Protein AF-A0A2L2WP80-F1 (afdb_monomer_lite)

Radius of gyration: 24.64 Å; chains: 1; bounding box: 69×55×74 Å

Sequence (364 aa):
MKETSRIKGKAIYQPAGAAEEYSLWACNLYKGCDHNCSYCYCKRGPMAHTLGGPHAVLKSTLGDEWSAVRIFRKELDKYRTRIIEDGGLFFSFSSDPFLPQTTDLSMTCIDYALSQGVPVYILTKAVNWLYKDVYIGSLYAYRHLLHIGFTLTGHDEMEPGAPSTQERIKAISRLHEMQFSVFASIEPVIDFNDSLSCIIDIMLFVRELRIGLLSPYSPRRYDWTQCDRFIDKVTELSLKHGVIVRWKKSINRFYKENRPDDMHSTIPDDRTTTQTAKPICQSVLSVSDKNPSVPLQSALMRPPPLLGGGLSPAGTAKRGTTLEGFYQTGELLYGIGTIGNSGHSMAVCGSYHGTGSKIPYRGA

Foldseek 3Di:
DPPDPWADAPFKTQDDDQVVLVFRMEGDQWAAECLQFLLQCCCDDPNVVPQYDNHIDGRVSQPDLVSVLVSLLVVCVVCVVVQVVRPFYEPHNRYACDDPVNPPSSLSSVLSSLVSVGQYEHEHQAQPLVPDCVSVVSCLVSLVSYEYEYEAALCVVSRVRGPHLVSRLVSLQVVQLSVHAYEYENPAHQDLPSSLVSCVSCLQRHQEYEYAHRPPADLVSYDQVSLVVSLVVSVVSCLVSLHQYHYGPRSQVSNVVPPDPPDDDHRDDSCVSVPRCDDPDPPDDDDDDDDDDDDDDDDDPDDDDDDDDDDDDDDDDDAQDWDDDDDDPDFGWGWTWHQDPVRDIDTDTDGDDDDDDDDDDDDD

Structure (mmCIF, N/CA/C/O backbone):
data_AF-A0A2L2WP80-F1
#
_entry.id   AF-A0A2L2WP80-F1
#
loop_
_atom_site.group_PDB
_atom_site.id
_atom_site.type_symbol
_atom_site.label_atom_id
_atom_site.label_alt_id
_atom_site.label_comp_id
_atom_site.label_asym_id
_atom_site.label_entity_id
_atom_site.label_seq_id
_atom_site.pdbx_PDB_ins_code
_atom_site.Cartn_x
_atom_site.Cartn_y
_atom_site.Cartn_z
_atom_site.occupancy
_atom_site.B_iso_or_equiv
_atom_site.auth_seq_id
_atom_site.auth_comp_id
_atom_site.auth_asym_id
_atom_site.auth_atom_id
_atom_site.pdbx_PDB_model_num
ATOM 1 N N . MET A 1 1 ? 17.596 -21.187 19.417 1.00 39.75 1 MET A N 1
ATOM 2 C CA . MET A 1 1 ? 17.669 -21.087 17.941 1.00 39.75 1 MET A CA 1
ATOM 3 C C . MET A 1 1 ? 18.359 -19.780 17.595 1.00 39.75 1 MET A C 1
ATOM 5 O O . MET A 1 1 ? 17.929 -18.759 18.110 1.00 39.75 1 MET A O 1
ATOM 9 N N . LYS A 1 2 ? 19.445 -19.791 16.807 1.00 38.66 2 LYS A N 1
ATOM 10 C CA . LYS A 1 2 ? 20.002 -18.541 16.262 1.00 38.66 2 LYS A CA 1
ATOM 11 C C . LYS A 1 2 ? 18.934 -17.938 15.356 1.00 38.66 2 LYS A C 1
ATOM 13 O O . LYS A 1 2 ? 18.526 -18.593 14.403 1.00 38.66 2 LYS A O 1
ATOM 18 N N . GLU A 1 3 ? 18.465 -16.745 15.692 1.00 44.75 3 GLU A N 1
ATOM 19 C CA . GLU A 1 3 ? 17.582 -15.958 14.839 1.00 44.75 3 GLU A CA 1
ATOM 20 C C . GLU A 1 3 ? 18.279 -15.815 13.481 1.00 44.75 3 GLU A C 1
ATOM 22 O O . GLU A 1 3 ? 19.365 -15.238 13.382 1.00 44.75 3 GLU A O 1
ATOM 27 N N . THR A 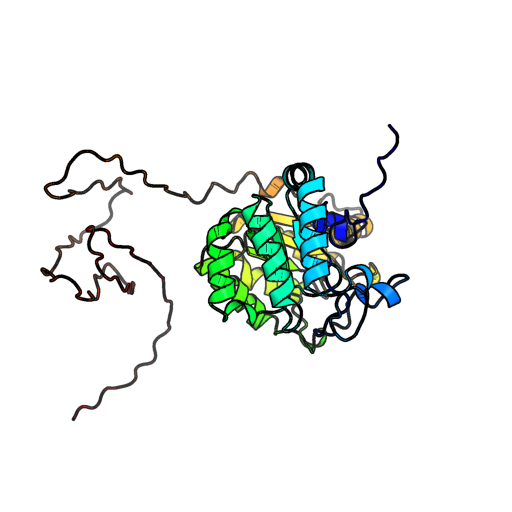1 4 ? 17.748 -16.469 12.446 1.00 61.16 4 THR A N 1
ATOM 28 C CA . THR A 1 4 ? 18.316 -16.361 11.101 1.00 61.16 4 THR A CA 1
ATOM 29 C C . THR A 1 4 ? 18.245 -14.897 10.703 1.00 61.16 4 THR A C 1
ATOM 31 O O . THR A 1 4 ? 17.162 -14.312 10.721 1.00 61.16 4 THR A O 1
ATOM 34 N N . SER A 1 5 ? 19.391 -14.292 10.389 1.00 80.75 5 SER A N 1
ATOM 35 C CA . SER A 1 5 ? 19.455 -12.882 10.019 1.00 80.75 5 SER A CA 1
ATOM 36 C C . SER A 1 5 ? 18.475 -12.588 8.880 1.00 80.75 5 SER A C 1
ATOM 38 O O . SER A 1 5 ? 18.394 -13.336 7.902 1.00 80.75 5 SER A O 1
ATOM 40 N N . ARG A 1 6 ? 17.705 -11.500 9.023 1.00 90.31 6 ARG A N 1
ATOM 41 C CA . ARG A 1 6 ? 16.730 -11.067 8.011 1.00 90.31 6 ARG A CA 1
ATOM 42 C C . ARG A 1 6 ? 17.404 -10.933 6.649 1.00 90.31 6 ARG A C 1
ATOM 44 O O . ARG A 1 6 ? 18.508 -10.389 6.550 1.00 90.31 6 ARG A O 1
ATOM 51 N N . ILE A 1 7 ? 16.725 -11.386 5.600 1.00 94.44 7 ILE A N 1
ATOM 52 C CA . ILE A 1 7 ? 17.233 -11.277 4.232 1.00 94.44 7 ILE A CA 1
ATOM 53 C C . ILE A 1 7 ? 17.220 -9.812 3.785 1.00 94.44 7 ILE A C 1
ATOM 55 O O . ILE A 1 7 ? 16.200 -9.132 3.860 1.00 94.44 7 ILE A O 1
ATOM 59 N N . LYS A 1 8 ? 18.371 -9.335 3.298 1.00 92.62 8 LYS A N 1
ATOM 60 C CA . LYS A 1 8 ? 18.594 -7.963 2.813 1.00 92.62 8 LYS A CA 1
ATOM 61 C C . LYS A 1 8 ? 19.105 -7.986 1.370 1.00 92.62 8 LYS A C 1
ATOM 63 O O . LYS A 1 8 ? 20.260 -7.645 1.116 1.00 92.62 8 LYS A O 1
ATOM 68 N N . GLY A 1 9 ? 18.277 -8.464 0.442 1.00 94.88 9 GLY A N 1
ATOM 69 C CA . GLY A 1 9 ? 18.593 -8.406 -0.983 1.00 94.88 9 GLY A CA 1
ATOM 70 C C . GLY A 1 9 ? 18.597 -6.971 -1.507 1.00 94.88 9 GLY A C 1
ATOM 71 O O . GLY A 1 9 ? 18.192 -6.020 -0.831 1.00 94.88 9 GLY A O 1
ATOM 72 N N . LYS A 1 10 ? 19.099 -6.805 -2.727 1.00 96.50 10 LYS A N 1
ATOM 73 C CA . LYS A 1 10 ? 19.163 -5.511 -3.403 1.00 96.50 10 LYS A CA 1
ATOM 74 C C . LYS A 1 10 ? 17.779 -5.043 -3.830 1.00 96.50 10 LYS A C 1
ATOM 76 O O . LYS A 1 10 ? 17.501 -3.856 -3.668 1.00 96.50 10 LYS A O 1
ATOM 81 N N . ALA A 1 11 ? 16.938 -5.935 -4.351 1.00 97.56 11 ALA A N 1
ATOM 82 C CA . ALA A 1 11 ? 15.559 -5.648 -4.729 1.00 97.56 11 ALA A CA 1
ATOM 83 C C . ALA A 1 11 ? 14.582 -6.210 -3.687 1.00 97.56 11 ALA A C 1
ATOM 85 O O . ALA A 1 11 ? 13.755 -5.453 -3.179 1.00 97.56 11 ALA A O 1
ATOM 86 N N . ILE A 1 12 ? 14.710 -7.497 -3.346 1.00 98.44 12 ILE A N 1
ATOM 87 C CA . ILE A 1 12 ? 13.807 -8.242 -2.457 1.00 98.44 12 ILE A CA 1
ATOM 88 C C . ILE A 1 12 ? 14.424 -8.405 -1.065 1.00 98.44 12 ILE A C 1
ATOM 90 O O . ILE A 1 12 ? 15.568 -8.832 -0.911 1.00 98.44 12 ILE A O 1
ATOM 94 N N . TYR A 1 13 ? 13.659 -8.090 -0.025 1.00 97.50 13 TYR A N 1
ATOM 95 C CA . TYR A 1 13 ? 14.125 -8.135 1.359 1.00 97.50 13 TYR A CA 1
ATOM 96 C C . TYR A 1 13 ? 12.983 -8.437 2.334 1.00 97.50 13 TYR A C 1
ATOM 98 O O . TYR A 1 13 ? 11.807 -8.318 1.988 1.00 97.50 13 TYR A O 1
ATOM 106 N N . GLN A 1 14 ? 13.340 -8.800 3.566 1.00 97.56 14 GLN A N 1
ATOM 107 C CA . GLN A 1 14 ? 12.398 -8.916 4.676 1.00 97.56 14 GLN A CA 1
ATOM 108 C C . GLN A 1 14 ? 12.358 -7.578 5.439 1.00 97.56 14 GLN A C 1
ATOM 110 O O . GLN A 1 14 ? 13.376 -7.191 6.033 1.00 97.56 14 GLN A O 1
ATOM 115 N N . PRO A 1 15 ? 11.237 -6.829 5.399 1.00 94.69 15 PRO A N 1
ATOM 116 C CA . PRO A 1 15 ? 11.107 -5.546 6.081 1.00 94.69 15 PRO A CA 1
ATOM 117 C C . PRO A 1 15 ? 11.095 -5.704 7.603 1.00 94.69 15 PRO A C 1
ATOM 119 O O . PRO A 1 15 ? 11.093 -6.814 8.128 1.00 94.69 15 PRO A O 1
ATOM 122 N N . ALA A 1 16 ? 11.124 -4.575 8.316 1.00 91.00 16 ALA A N 1
ATOM 123 C CA . ALA A 1 16 ? 11.065 -4.507 9.774 1.00 91.00 16 ALA A CA 1
ATOM 124 C C . ALA A 1 16 ? 10.155 -3.380 10.260 1.00 91.00 16 ALA A C 1
ATOM 126 O O . ALA A 1 16 ? 9.893 -2.422 9.529 1.00 91.00 16 ALA A O 1
ATOM 127 N N . GLY A 1 17 ? 9.700 -3.480 11.511 1.00 88.88 17 GLY A N 1
ATOM 128 C CA . GLY A 1 17 ? 8.874 -2.449 12.142 1.00 88.88 17 GLY A CA 1
ATOM 129 C C . GLY A 1 17 ? 7.490 -2.349 11.497 1.00 88.88 17 GLY A C 1
ATOM 130 O O . GLY A 1 17 ? 6.858 -3.367 11.241 1.00 88.88 17 GLY A O 1
ATOM 131 N N . ALA A 1 18 ? 7.021 -1.130 11.218 1.00 88.06 18 ALA A N 1
ATOM 132 C CA . ALA A 1 18 ? 5.685 -0.898 10.654 1.00 88.06 18 ALA A CA 1
ATOM 133 C C . ALA A 1 18 ? 5.482 -1.540 9.264 1.00 88.06 18 ALA A C 1
ATOM 135 O O . ALA A 1 18 ? 4.391 -2.004 8.939 1.00 88.06 18 ALA A O 1
ATOM 136 N N . ALA A 1 19 ? 6.544 -1.626 8.454 1.00 90.88 19 ALA A N 1
ATOM 137 C CA . ALA A 1 19 ? 6.487 -2.259 7.135 1.00 90.88 19 ALA A CA 1
ATOM 138 C C . ALA A 1 19 ? 6.280 -3.786 7.222 1.00 90.88 19 ALA A C 1
ATOM 140 O O . ALA A 1 19 ? 5.606 -4.369 6.378 1.00 90.88 19 ALA A O 1
ATOM 141 N N . GLU A 1 20 ? 6.790 -4.432 8.275 1.00 93.38 20 GLU A N 1
ATOM 142 C CA . GLU A 1 20 ? 6.581 -5.867 8.532 1.00 93.38 20 GLU A CA 1
ATOM 143 C C . GLU A 1 20 ? 5.111 -6.191 8.842 1.00 93.38 20 GLU A C 1
ATOM 145 O O . GLU A 1 20 ? 4.650 -7.291 8.567 1.00 93.38 20 GLU A O 1
ATOM 150 N N . GLU A 1 21 ? 4.332 -5.216 9.328 1.00 92.44 21 GLU A N 1
ATOM 151 C CA . GLU A 1 21 ? 2.882 -5.370 9.516 1.00 92.44 21 GLU A CA 1
ATOM 152 C C . GLU A 1 21 ? 2.100 -5.365 8.191 1.00 92.44 21 GLU A C 1
ATOM 154 O O . GLU A 1 21 ? 0.886 -5.562 8.196 1.00 92.44 21 GLU A O 1
ATOM 159 N N . TYR A 1 22 ? 2.729 -5.017 7.064 1.00 92.19 22 TYR A N 1
ATOM 160 C CA . TYR A 1 22 ? 2.108 -5.093 5.736 1.00 92.19 22 TYR A CA 1
ATOM 161 C C . TYR A 1 22 ? 2.432 -6.409 5.033 1.00 92.19 22 TYR A C 1
ATOM 163 O O . TYR A 1 22 ? 1.560 -6.952 4.355 1.00 92.19 22 TYR A O 1
ATOM 171 N N . SER A 1 23 ? 3.676 -6.872 5.142 1.00 94.94 23 SER A N 1
ATOM 172 C CA . SER A 1 23 ? 4.149 -8.100 4.508 1.00 94.94 23 SER A CA 1
ATOM 173 C C . SER A 1 23 ? 5.485 -8.536 5.104 1.00 94.94 23 SER A C 1
ATOM 175 O O . SER A 1 23 ? 6.311 -7.695 5.466 1.00 94.94 23 SER A O 1
ATOM 177 N N . LEU A 1 24 ? 5.728 -9.847 5.135 1.00 97.19 24 LEU A N 1
ATOM 178 C CA . LEU A 1 24 ? 7.004 -10.443 5.543 1.00 97.19 24 LEU A CA 1
ATOM 179 C C . LEU A 1 24 ? 8.089 -10.331 4.461 1.00 97.19 24 LEU A C 1
ATOM 181 O O . LEU A 1 24 ? 9.277 -10.445 4.770 1.00 97.19 24 LEU A O 1
ATOM 185 N N . TRP A 1 25 ? 7.695 -10.064 3.212 1.00 98.44 25 TRP A N 1
ATOM 186 C CA . TRP A 1 25 ? 8.593 -9.843 2.080 1.00 98.44 25 TRP A CA 1
ATOM 187 C C . TRP A 1 25 ? 8.166 -8.640 1.252 1.00 98.44 25 TRP A C 1
ATOM 189 O O . TRP A 1 25 ? 6.983 -8.427 0.975 1.00 98.44 25 TRP A O 1
ATOM 199 N N . ALA A 1 26 ? 9.150 -7.867 0.805 1.00 98.31 26 ALA A N 1
ATOM 200 C CA . ALA A 1 26 ? 8.917 -6.689 -0.011 1.00 98.31 26 ALA A CA 1
ATOM 201 C C . ALA A 1 26 ? 9.972 -6.516 -1.095 1.00 98.31 26 ALA A C 1
ATOM 203 O O . ALA A 1 26 ? 11.112 -6.965 -0.958 1.00 98.31 26 ALA A O 1
ATOM 204 N N . CYS A 1 27 ? 9.585 -5.813 -2.152 1.00 98.38 27 CYS A N 1
ATOM 205 C CA . CYS A 1 27 ? 10.460 -5.381 -3.218 1.00 98.38 27 CYS A CA 1
ATOM 206 C C . CYS A 1 27 ? 10.512 -3.854 -3.274 1.00 98.38 27 CYS A C 1
ATOM 208 O O . CYS A 1 27 ? 9.484 -3.188 -3.359 1.00 98.38 27 CYS A O 1
ATOM 210 N N . ASN A 1 28 ? 11.727 -3.308 -3.267 1.00 97.50 28 ASN A N 1
ATOM 211 C CA . ASN A 1 28 ? 11.981 -1.886 -3.470 1.00 97.50 28 ASN A CA 1
ATOM 212 C C . ASN A 1 28 ? 12.932 -1.713 -4.653 1.00 97.50 28 ASN A C 1
ATOM 214 O O . ASN A 1 28 ? 14.125 -2.017 -4.533 1.00 97.50 28 ASN A O 1
ATOM 218 N N . LEU A 1 29 ? 12.411 -1.187 -5.760 1.00 98.25 29 LEU A N 1
ATOM 219 C CA . LEU A 1 29 ? 13.168 -0.889 -6.980 1.00 98.25 29 LEU A CA 1
ATOM 220 C C . LEU A 1 29 ? 13.636 0.573 -6.998 1.00 98.25 29 LEU A C 1
ATOM 222 O O . LEU A 1 29 ? 14.802 0.864 -7.263 1.00 98.25 29 LEU A O 1
ATOM 226 N N . TYR A 1 30 ? 12.747 1.481 -6.602 1.00 98.06 30 TYR A N 1
ATOM 227 C CA . TYR A 1 30 ? 12.981 2.921 -6.560 1.00 98.06 30 TYR A CA 1
ATOM 228 C C . TYR A 1 30 ? 13.018 3.438 -5.121 1.00 98.06 30 TYR A C 1
ATOM 230 O O . TYR A 1 30 ? 12.492 2.810 -4.198 1.00 98.06 30 TYR A O 1
ATOM 238 N N . LYS A 1 31 ? 13.631 4.603 -4.934 1.00 96.56 31 LYS A N 1
ATOM 239 C CA . LYS A 1 31 ? 13.530 5.433 -3.727 1.00 96.56 31 LYS A CA 1
ATOM 240 C C . LYS A 1 31 ? 12.999 6.819 -4.095 1.00 96.56 31 LYS A C 1
ATOM 242 O O . LYS A 1 31 ? 13.155 7.226 -5.243 1.00 96.56 31 LYS A O 1
ATOM 247 N N . GLY A 1 32 ? 12.441 7.551 -3.136 1.00 96.75 32 GLY A N 1
ATOM 248 C CA . GLY A 1 32 ? 11.790 8.839 -3.392 1.00 96.75 32 GLY A CA 1
ATOM 249 C C . GLY A 1 32 ? 10.433 8.686 -4.084 1.00 96.75 32 GLY A C 1
ATOM 250 O O . GLY A 1 32 ? 10.069 7.600 -4.534 1.00 96.75 32 GLY A O 1
ATOM 251 N N . CYS A 1 33 ? 9.639 9.757 -4.117 1.00 97.25 33 CYS A N 1
ATOM 252 C CA . CYS A 1 33 ? 8.278 9.716 -4.656 1.00 97.25 33 CYS A CA 1
ATOM 253 C C . CYS A 1 33 ? 7.768 11.124 -4.995 1.00 97.25 33 CYS A C 1
ATOM 255 O O . CYS A 1 33 ? 7.848 12.028 -4.160 1.00 97.25 33 CYS A O 1
ATOM 257 N N . ASP A 1 34 ? 7.180 11.266 -6.181 1.00 97.25 34 ASP A N 1
ATOM 258 C CA . ASP A 1 34 ? 6.695 12.530 -6.749 1.00 97.25 34 ASP A CA 1
ATOM 259 C C . ASP A 1 34 ? 5.397 13.036 -6.104 1.00 97.25 34 ASP A C 1
ATOM 261 O O . ASP A 1 34 ? 5.064 14.214 -6.217 1.00 97.25 34 ASP A O 1
ATOM 265 N N . HIS A 1 35 ? 4.697 12.189 -5.340 1.00 97.25 35 HIS A N 1
ATOM 266 C CA . HIS A 1 35 ? 3.476 12.578 -4.625 1.00 97.25 35 HIS A CA 1
ATOM 267 C C . HIS A 1 35 ? 3.696 13.651 -3.558 1.00 97.25 35 HIS A C 1
ATOM 269 O O . HIS A 1 35 ? 2.764 14.350 -3.167 1.00 97.25 35 HIS A O 1
ATOM 275 N N . ASN A 1 36 ? 4.931 13.779 -3.069 1.00 95.69 36 ASN A N 1
ATOM 276 C CA . ASN A 1 36 ? 5.337 14.826 -2.140 1.00 95.69 36 ASN A CA 1
ATOM 277 C C . ASN A 1 36 ? 4.500 14.950 -0.856 1.00 95.69 36 ASN A C 1
ATOM 279 O O . ASN A 1 36 ? 4.452 16.023 -0.262 1.00 95.69 36 ASN A O 1
ATOM 283 N N . CYS A 1 37 ? 3.947 13.836 -0.363 1.00 97.19 37 CYS A N 1
ATOM 284 C CA . CYS A 1 37 ? 3.130 13.831 0.846 1.00 97.19 37 CYS A CA 1
ATOM 285 C C . CYS A 1 37 ? 3.875 14.451 2.039 1.00 97.19 37 CYS A C 1
ATOM 287 O O . CYS A 1 37 ? 4.987 14.018 2.382 1.00 97.19 37 CYS A O 1
ATOM 289 N N . SER A 1 38 ? 3.252 15.423 2.705 1.00 95.94 38 SER A N 1
ATOM 290 C CA . SER A 1 38 ? 3.844 16.129 3.847 1.00 95.94 38 SER A CA 1
ATOM 291 C C . SER A 1 38 ? 4.077 15.187 5.028 1.00 95.94 38 SER A C 1
ATOM 293 O O . SER A 1 38 ? 5.020 15.365 5.794 1.00 95.94 38 SER A O 1
ATOM 295 N N . TYR A 1 39 ? 3.278 14.123 5.149 1.00 94.88 39 TYR A N 1
ATOM 296 C CA . TYR A 1 39 ? 3.383 13.109 6.192 1.00 94.88 39 TYR A CA 1
ATOM 297 C C . TYR A 1 39 ? 4.300 11.916 5.842 1.00 94.88 39 TYR A C 1
ATOM 299 O O . TYR A 1 39 ? 4.409 10.990 6.645 1.00 94.88 39 TYR A O 1
ATOM 307 N N . CYS A 1 40 ? 4.993 11.913 4.700 1.00 95.00 40 CYS A N 1
ATOM 308 C CA . CYS A 1 40 ? 5.754 10.748 4.237 1.00 95.00 40 CYS A CA 1
ATOM 309 C C . CYS A 1 40 ? 6.841 10.288 5.233 1.00 95.00 40 CYS A C 1
ATOM 311 O O . CYS A 1 40 ? 7.776 11.030 5.544 1.00 95.00 40 CYS A O 1
ATOM 313 N N . TYR A 1 41 ? 6.779 9.028 5.678 1.00 91.25 41 TYR A N 1
ATOM 314 C CA . TYR A 1 41 ? 7.791 8.471 6.584 1.00 91.25 41 TYR A CA 1
ATOM 315 C C . TYR A 1 41 ? 9.162 8.305 5.913 1.00 91.25 41 TYR A C 1
ATOM 317 O O . TYR A 1 41 ? 10.178 8.410 6.593 1.00 91.25 41 TYR A O 1
ATOM 325 N N . CYS A 1 42 ? 9.222 8.108 4.588 1.00 92.94 42 CYS A N 1
ATOM 326 C CA . CYS A 1 42 ? 10.493 8.003 3.859 1.00 92.94 42 CYS A CA 1
ATOM 327 C C . CYS A 1 42 ? 11.292 9.312 3.881 1.00 92.94 42 CYS A C 1
ATOM 329 O O . CYS A 1 42 ? 12.495 9.284 3.656 1.00 92.94 42 CYS A O 1
ATOM 331 N N . LYS A 1 43 ? 10.647 10.452 4.168 1.00 91.12 43 LYS A N 1
ATOM 332 C CA . LYS A 1 43 ? 11.297 11.763 4.320 1.00 91.12 43 LYS A CA 1
ATOM 333 C C . LYS A 1 43 ? 11.700 12.061 5.773 1.00 91.12 43 LYS A C 1
ATOM 335 O O . LYS A 1 43 ? 12.142 13.168 6.063 1.00 91.12 43 LYS A O 1
ATOM 340 N N . ARG A 1 44 ? 11.537 11.106 6.698 1.00 87.31 44 ARG A N 1
ATOM 341 C CA . ARG A 1 44 ? 11.787 11.296 8.135 1.00 87.31 44 ARG A CA 1
ATOM 342 C C . ARG A 1 44 ? 12.701 10.229 8.726 1.00 87.31 44 ARG A C 1
ATOM 344 O O . ARG A 1 44 ? 12.822 9.117 8.221 1.00 87.31 44 ARG A O 1
ATOM 351 N N . GLY A 1 45 ? 13.311 10.581 9.854 1.00 83.50 45 GLY A N 1
ATOM 352 C CA . GLY A 1 45 ? 14.151 9.679 10.633 1.00 83.50 45 GLY A CA 1
ATOM 353 C C . GLY A 1 45 ? 15.509 9.373 9.987 1.00 83.50 45 GLY A C 1
ATOM 354 O O . GLY A 1 45 ? 15.880 9.978 8.979 1.00 83.50 45 GLY A O 1
ATOM 355 N N . PRO A 1 46 ? 16.265 8.417 10.558 1.00 81.56 46 PRO A N 1
ATOM 356 C CA . PRO A 1 46 ? 17.654 8.159 10.166 1.00 81.56 46 PRO A CA 1
ATOM 357 C C . PRO A 1 46 ? 17.820 7.744 8.699 1.00 81.56 46 PRO A C 1
ATOM 359 O O . PRO A 1 46 ? 18.835 8.042 8.075 1.00 81.56 46 PRO A O 1
ATOM 362 N N . MET A 1 47 ? 16.807 7.087 8.126 1.00 83.25 47 MET A N 1
ATOM 363 C CA . MET A 1 47 ? 16.837 6.573 6.755 1.00 83.25 47 MET A CA 1
ATOM 364 C C . MET A 1 47 ? 16.364 7.588 5.704 1.00 83.25 47 MET A C 1
ATOM 366 O O . MET A 1 47 ? 16.343 7.248 4.520 1.00 83.25 47 MET A O 1
ATOM 370 N N . ALA A 1 48 ? 16.019 8.823 6.092 1.00 86.62 48 ALA A N 1
ATOM 371 C CA . ALA A 1 48 ? 15.456 9.822 5.180 1.00 86.62 48 ALA A CA 1
ATOM 372 C C . ALA A 1 48 ? 16.354 10.120 3.969 1.00 86.62 48 ALA A C 1
ATOM 374 O O . ALA A 1 48 ? 15.872 10.218 2.848 1.00 86.62 48 ALA A O 1
ATOM 375 N N . HIS A 1 49 ? 17.672 10.184 4.172 1.00 83.75 49 HIS A N 1
ATOM 376 C CA . HIS A 1 49 ? 18.646 10.413 3.099 1.00 83.75 49 HIS A CA 1
ATOM 377 C C . HIS A 1 49 ? 18.771 9.222 2.125 1.00 83.75 49 HIS A C 1
ATOM 379 O O . HIS A 1 49 ? 19.206 9.379 0.984 1.00 83.75 49 HIS A O 1
ATOM 385 N N . THR A 1 50 ? 18.409 8.017 2.576 1.00 83.50 50 THR A N 1
ATOM 386 C CA . THR A 1 50 ? 18.524 6.783 1.790 1.00 83.50 50 THR A CA 1
ATOM 387 C C . THR A 1 50 ? 17.224 6.437 1.069 1.00 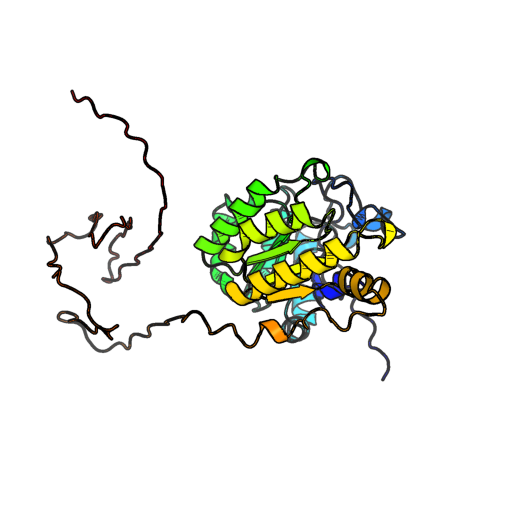83.50 50 THR A C 1
ATOM 389 O O . THR A 1 50 ? 17.283 5.953 -0.057 1.00 83.50 50 THR A O 1
ATOM 392 N N . LEU A 1 51 ? 16.066 6.657 1.699 1.00 86.56 51 LEU A N 1
ATOM 393 C CA . LEU A 1 51 ? 14.750 6.284 1.161 1.00 86.56 51 LEU A CA 1
ATOM 394 C C . LEU A 1 51 ? 13.981 7.468 0.573 1.00 86.56 51 LEU A C 1
ATOM 396 O O . LEU A 1 51 ? 13.171 7.284 -0.331 1.00 86.56 51 LEU A O 1
ATOM 400 N N . GLY A 1 52 ? 14.202 8.663 1.111 1.00 83.50 52 GLY A N 1
ATOM 401 C CA . GLY A 1 52 ? 13.494 9.871 0.725 1.00 83.50 52 GLY A CA 1
ATOM 402 C C . GLY A 1 52 ? 14.017 10.483 -0.569 1.00 83.50 52 GLY A C 1
ATOM 403 O O . GLY A 1 52 ? 15.079 10.139 -1.086 1.00 83.50 52 GLY A O 1
ATOM 404 N N . GLY A 1 53 ? 13.232 11.418 -1.089 1.00 90.88 53 GLY A N 1
ATOM 405 C CA . GLY A 1 53 ? 13.529 12.181 -2.295 1.00 90.88 53 GLY A CA 1
ATOM 406 C C . GLY A 1 53 ? 12.248 12.806 -2.852 1.00 90.88 53 GLY A C 1
ATOM 407 O O . GLY A 1 53 ? 11.176 12.222 -2.662 1.00 90.88 53 GLY A O 1
ATOM 408 N N . PRO A 1 54 ? 12.328 13.987 -3.490 1.00 91.88 54 PRO A N 1
ATOM 409 C CA . PRO A 1 54 ? 11.169 14.639 -4.106 1.00 91.88 54 PRO A CA 1
ATOM 410 C C . PRO A 1 54 ? 10.706 13.953 -5.399 1.00 91.88 54 PRO A C 1
ATOM 412 O O . PRO A 1 54 ? 9.585 14.189 -5.829 1.00 91.88 54 PRO A O 1
ATOM 415 N N . HIS A 1 55 ? 11.556 13.106 -5.986 1.00 95.69 55 HIS A N 1
ATOM 416 C CA . HIS A 1 55 ? 11.284 12.348 -7.202 1.00 95.69 55 HIS A CA 1
ATOM 417 C C . HIS A 1 55 ? 11.688 10.894 -7.009 1.00 95.69 55 HIS A C 1
ATOM 419 O O . HIS A 1 55 ? 12.641 10.604 -6.274 1.00 95.69 55 HIS A O 1
ATOM 425 N N . ALA A 1 56 ? 10.979 9.985 -7.671 1.00 97.25 56 ALA A N 1
ATOM 426 C CA . ALA A 1 56 ? 11.379 8.591 -7.722 1.00 97.25 56 ALA A CA 1
ATOM 427 C C . ALA A 1 56 ? 12.646 8.412 -8.571 1.00 97.25 56 ALA A C 1
ATOM 429 O O . ALA A 1 56 ? 12.720 8.868 -9.711 1.00 97.25 56 ALA A O 1
ATOM 430 N N . VAL A 1 57 ? 13.637 7.722 -8.007 1.00 97.38 57 VAL A N 1
ATOM 431 C CA . VAL A 1 57 ? 14.923 7.417 -8.647 1.00 97.38 57 VAL A CA 1
ATOM 432 C C . VAL A 1 57 ? 15.246 5.943 -8.442 1.00 97.38 57 VAL A C 1
ATOM 434 O O . VAL A 1 57 ? 15.087 5.412 -7.336 1.00 97.38 57 VAL A O 1
ATOM 437 N N . LEU A 1 58 ? 15.706 5.278 -9.505 1.00 98.06 58 LEU A N 1
ATOM 438 C CA . LEU A 1 58 ? 16.136 3.885 -9.441 1.00 98.06 58 LEU A CA 1
ATOM 439 C C . LEU A 1 58 ? 17.250 3.739 -8.398 1.00 98.06 58 LEU A C 1
ATOM 441 O O . LEU A 1 58 ? 18.172 4.556 -8.316 1.00 98.06 58 LEU A O 1
ATOM 445 N N . LYS A 1 59 ? 17.179 2.699 -7.565 1.00 96.75 59 LYS A N 1
ATOM 446 C CA . LYS A 1 59 ? 18.218 2.460 -6.560 1.00 96.75 59 LYS A CA 1
ATOM 447 C C . LYS A 1 59 ? 19.553 2.193 -7.246 1.00 96.75 59 LYS A C 1
ATOM 449 O O . LYS A 1 59 ? 19.693 1.221 -7.978 1.00 96.75 59 LYS A O 1
ATOM 454 N N . SER A 1 60 ? 20.570 2.980 -6.905 1.00 95.31 60 SER A N 1
ATOM 455 C CA . SER A 1 60 ? 21.924 2.845 -7.463 1.00 95.31 60 SER A CA 1
ATOM 456 C C . SER A 1 60 ? 22.526 1.446 -7.284 1.00 95.31 60 SER A C 1
ATOM 458 O O . SER A 1 60 ? 23.321 1.000 -8.105 1.00 95.31 60 SER A O 1
ATOM 460 N N . THR A 1 61 ? 22.119 0.707 -6.249 1.00 95.75 61 THR A N 1
ATOM 461 C CA . THR A 1 61 ? 22.557 -0.678 -6.013 1.00 95.75 61 THR A CA 1
ATOM 462 C C . THR A 1 61 ? 22.062 -1.676 -7.066 1.00 95.75 61 THR A C 1
ATOM 464 O O . THR A 1 61 ? 22.630 -2.775 -7.158 1.00 95.75 61 THR A O 1
ATOM 467 N N . LEU A 1 62 ? 21.031 -1.309 -7.837 1.00 97.50 62 LEU A N 1
ATOM 468 C CA . LEU A 1 62 ? 20.460 -2.081 -8.941 1.00 97.50 62 LEU A CA 1
ATOM 469 C C . LEU A 1 62 ? 21.120 -1.768 -10.292 1.00 97.50 62 LEU A C 1
ATOM 471 O O . LEU A 1 62 ? 20.990 -2.574 -11.207 1.00 97.50 62 LEU A O 1
ATOM 475 N N . GLY A 1 63 ? 21.881 -0.672 -10.392 1.00 97.38 63 GLY A N 1
ATOM 476 C CA . GLY A 1 63 ? 22.492 -0.217 -11.640 1.00 97.38 63 GLY A CA 1
ATOM 477 C C . GLY A 1 63 ? 21.463 0.459 -12.542 1.00 97.38 63 GLY A C 1
ATOM 478 O O . GLY A 1 63 ? 20.941 1.513 -12.193 1.00 97.38 63 GLY A O 1
ATOM 479 N N . ASP A 1 64 ? 21.194 -0.158 -13.685 1.00 97.69 64 ASP A N 1
ATOM 480 C CA . ASP A 1 64 ? 20.188 0.232 -14.678 1.00 97.69 64 ASP A CA 1
ATOM 481 C C . ASP A 1 64 ? 18.935 -0.671 -14.612 1.00 97.69 64 ASP A C 1
ATOM 483 O O . ASP A 1 64 ? 18.881 -1.627 -13.835 1.00 97.69 64 ASP A O 1
ATOM 487 N N . GLU A 1 65 ? 17.915 -0.389 -15.426 1.00 97.81 65 GLU A N 1
ATOM 488 C CA . GLU A 1 65 ? 16.656 -1.151 -15.430 1.00 97.81 65 GLU A CA 1
ATOM 489 C C . GLU A 1 65 ? 16.838 -2.623 -15.840 1.00 97.81 65 GLU A C 1
ATOM 491 O O . GLU A 1 65 ? 16.242 -3.512 -15.227 1.00 97.81 65 GLU A O 1
ATOM 496 N N . TRP A 1 66 ? 17.718 -2.923 -16.801 1.00 97.81 66 TRP A N 1
ATOM 497 C CA . TRP A 1 66 ? 18.010 -4.302 -17.215 1.00 97.81 66 TRP A CA 1
ATOM 498 C C . TRP A 1 66 ? 18.687 -5.086 -16.091 1.00 97.81 66 TRP A C 1
ATOM 500 O O . TRP A 1 66 ? 18.326 -6.230 -15.783 1.00 97.81 66 TRP A O 1
ATOM 510 N N . SER A 1 67 ? 19.662 -4.454 -15.443 1.00 98.38 67 SER A N 1
ATOM 511 C CA . SER A 1 67 ? 20.340 -4.985 -14.268 1.00 98.38 67 SER A CA 1
ATOM 512 C C . SER A 1 67 ? 19.364 -5.185 -13.109 1.00 98.38 67 SER A C 1
ATOM 514 O O . SER A 1 67 ? 19.425 -6.232 -12.458 1.00 98.38 67 SER A O 1
ATOM 516 N N . ALA A 1 68 ? 18.425 -4.259 -12.899 1.00 98.62 68 ALA A N 1
ATOM 517 C CA . ALA A 1 68 ? 17.382 -4.362 -11.887 1.00 98.62 68 ALA A CA 1
ATOM 518 C C . ALA A 1 68 ? 16.480 -5.584 -12.112 1.00 98.62 68 ALA A C 1
ATOM 520 O O . ALA A 1 68 ? 16.318 -6.375 -11.181 1.00 98.62 68 ALA A O 1
ATOM 521 N N . VAL A 1 69 ? 15.979 -5.809 -13.335 1.00 98.69 69 VAL A N 1
ATOM 522 C CA . VAL A 1 69 ? 15.180 -7.006 -13.672 1.00 98.69 69 VAL A CA 1
ATOM 523 C C . VAL A 1 69 ? 15.978 -8.283 -13.417 1.00 98.69 69 VAL A C 1
ATOM 525 O O . VAL A 1 69 ? 15.487 -9.212 -12.778 1.00 98.69 69 VAL A O 1
ATOM 528 N N . ARG A 1 70 ? 17.236 -8.346 -13.869 1.00 98.69 70 ARG A N 1
ATOM 529 C CA . ARG A 1 70 ? 18.089 -9.530 -13.670 1.00 98.69 70 ARG A CA 1
ATOM 530 C C . ARG A 1 70 ? 18.333 -9.823 -12.187 1.00 98.69 70 ARG A C 1
ATOM 532 O O . ARG A 1 70 ? 18.299 -10.984 -11.780 1.00 98.69 70 ARG A O 1
ATOM 539 N N . ILE A 1 71 ? 18.592 -8.788 -11.387 1.00 98.75 71 ILE A N 1
ATOM 540 C CA . ILE A 1 71 ? 18.766 -8.907 -9.934 1.00 98.75 71 ILE A CA 1
ATOM 541 C C . ILE A 1 71 ? 17.466 -9.382 -9.288 1.00 98.75 71 ILE A C 1
ATOM 543 O O . ILE A 1 71 ? 17.502 -10.331 -8.507 1.00 98.75 71 ILE A O 1
ATOM 547 N N . PHE A 1 72 ? 16.336 -8.770 -9.647 1.00 98.81 72 PHE A N 1
ATOM 548 C CA . PHE A 1 72 ? 15.019 -9.141 -9.147 1.00 98.81 72 PHE A CA 1
ATOM 549 C C . PHE A 1 72 ? 14.710 -10.615 -9.415 1.00 98.81 72 PHE A C 1
ATOM 551 O O . PHE A 1 72 ? 14.415 -11.340 -8.472 1.00 98.81 72 PHE A O 1
ATOM 558 N N . ARG A 1 73 ? 14.857 -11.081 -10.664 1.00 98.75 73 ARG A N 1
ATOM 559 C CA . ARG A 1 73 ? 14.617 -12.485 -11.039 1.00 98.75 73 ARG A CA 1
ATOM 560 C C . ARG A 1 73 ? 15.475 -13.439 -10.215 1.00 98.75 73 ARG A C 1
ATOM 562 O O . ARG A 1 73 ? 14.950 -14.346 -9.584 1.00 98.75 73 ARG A O 1
ATOM 569 N N . LYS A 1 74 ? 16.781 -13.166 -10.123 1.00 98.69 74 LYS A N 1
ATOM 570 C CA . LYS A 1 74 ? 17.715 -13.982 -9.336 1.00 98.69 74 LYS A CA 1
ATOM 571 C C . LYS A 1 74 ? 17.333 -14.053 -7.854 1.00 98.69 74 LYS A C 1
ATOM 573 O O . LYS A 1 74 ? 17.462 -15.109 -7.238 1.00 98.69 74 LYS A O 1
ATOM 578 N N . GLU A 1 75 ? 16.935 -12.931 -7.256 1.00 98.69 75 GLU A N 1
ATOM 579 C CA . GLU A 1 75 ? 16.512 -12.894 -5.854 1.00 98.69 75 GLU A CA 1
ATOM 580 C C . GLU A 1 75 ? 15.163 -13.589 -5.656 1.00 98.69 75 GLU A C 1
ATOM 582 O O . GLU A 1 75 ? 15.020 -14.348 -4.698 1.00 98.69 75 GLU A O 1
ATOM 587 N N . LEU A 1 76 ? 14.212 -13.395 -6.573 1.00 98.69 76 LEU A N 1
ATOM 588 C CA . LEU A 1 76 ? 12.911 -14.046 -6.522 1.00 98.69 76 LEU A CA 1
ATOM 589 C C . LEU A 1 76 ? 13.077 -15.560 -6.619 1.00 98.69 76 LEU A C 1
ATOM 591 O O . LEU A 1 76 ? 12.618 -16.260 -5.729 1.00 98.69 76 LEU A O 1
ATOM 595 N N . ASP A 1 77 ? 13.796 -16.065 -7.621 1.00 98.06 77 ASP A N 1
ATOM 596 C CA . ASP A 1 77 ? 13.998 -17.503 -7.832 1.00 98.06 77 ASP A CA 1
ATOM 597 C C . ASP A 1 77 ? 14.655 -18.167 -6.616 1.00 98.06 77 ASP A C 1
ATOM 599 O O . ASP A 1 77 ? 14.304 -19.281 -6.231 1.00 98.06 77 ASP A O 1
ATOM 603 N N . LYS A 1 78 ? 15.579 -17.453 -5.961 1.00 98.25 78 LYS A N 1
ATOM 604 C CA . LYS A 1 78 ? 16.265 -17.930 -4.757 1.00 98.25 78 LYS A CA 1
ATOM 605 C C . LYS A 1 78 ? 15.336 -18.045 -3.545 1.00 98.25 78 LYS A C 1
ATOM 607 O O . LYS A 1 78 ? 15.525 -18.943 -2.726 1.00 98.25 78 LYS A O 1
ATOM 612 N N . TYR A 1 79 ? 14.394 -17.118 -3.385 1.00 98.19 79 TYR A N 1
ATOM 613 C CA . TYR A 1 79 ? 13.545 -17.021 -2.191 1.00 98.19 79 TYR A CA 1
ATOM 614 C C . TYR A 1 79 ? 12.077 -17.391 -2.445 1.00 98.19 79 TYR A C 1
ATOM 616 O O . TYR A 1 79 ? 11.284 -17.348 -1.509 1.00 98.19 79 TYR A O 1
ATOM 624 N N . ARG A 1 80 ? 11.723 -17.803 -3.669 1.00 98.06 80 ARG A N 1
ATOM 625 C CA . ARG A 1 80 ? 10.348 -17.989 -4.158 1.00 98.06 80 ARG A CA 1
ATOM 626 C C . ARG A 1 80 ? 9.474 -18.795 -3.210 1.00 98.06 80 ARG A C 1
ATOM 628 O O . ARG A 1 80 ? 8.426 -18.312 -2.803 1.00 98.06 80 ARG A O 1
ATOM 635 N N . THR A 1 81 ? 9.917 -19.996 -2.840 1.00 98.00 81 THR A N 1
ATOM 636 C CA . THR A 1 81 ? 9.151 -20.895 -1.964 1.00 98.00 81 THR A CA 1
ATOM 637 C C . THR A 1 81 ? 8.823 -20.230 -0.633 1.00 98.00 81 THR A C 1
ATOM 639 O O . THR A 1 81 ? 7.666 -20.208 -0.235 1.00 98.00 81 THR A O 1
ATOM 642 N N . ARG A 1 82 ? 9.814 -19.588 -0.002 1.00 97.88 82 ARG A N 1
ATOM 643 C CA . ARG A 1 82 ? 9.620 -18.889 1.274 1.00 97.88 82 ARG A CA 1
ATOM 644 C C . ARG A 1 82 ? 8.692 -17.689 1.135 1.00 97.88 82 ARG A C 1
ATOM 646 O O . ARG A 1 82 ? 7.863 -17.474 2.000 1.00 97.88 82 ARG A O 1
ATOM 653 N N . ILE A 1 83 ? 8.813 -16.924 0.049 1.00 98.38 83 ILE A N 1
ATOM 654 C CA . ILE A 1 83 ? 7.925 -15.785 -0.220 1.00 98.38 83 ILE A CA 1
ATOM 655 C C . ILE A 1 83 ? 6.472 -16.261 -0.342 1.00 98.38 83 ILE A C 1
ATOM 657 O O . ILE A 1 83 ? 5.583 -15.618 0.203 1.00 98.38 83 ILE A O 1
ATOM 661 N N . ILE A 1 84 ? 6.228 -17.382 -1.029 1.00 98.19 84 ILE A N 1
ATOM 662 C CA . ILE A 1 84 ? 4.886 -17.963 -1.176 1.00 98.19 84 ILE A CA 1
ATOM 663 C C . ILE A 1 84 ? 4.351 -18.451 0.177 1.00 98.19 84 ILE A C 1
ATOM 665 O O . ILE A 1 84 ? 3.227 -18.109 0.536 1.00 98.19 84 ILE A O 1
ATOM 669 N N . GLU A 1 85 ? 5.149 -19.206 0.937 1.00 97.62 85 GLU A N 1
ATOM 670 C CA . GLU A 1 85 ? 4.778 -19.707 2.272 1.00 97.62 85 GLU A CA 1
ATOM 671 C C . GLU A 1 85 ? 4.486 -18.569 3.264 1.00 97.62 85 GLU A C 1
ATOM 673 O O . GLU A 1 85 ? 3.552 -18.662 4.057 1.00 97.62 85 GLU A O 1
ATOM 678 N N . ASP A 1 86 ? 5.238 -17.470 3.167 1.00 96.94 86 ASP A N 1
ATOM 679 C CA . ASP A 1 86 ? 5.089 -16.269 3.995 1.00 96.94 86 ASP A CA 1
ATOM 680 C C . ASP A 1 86 ? 3.977 -15.316 3.490 1.00 96.94 86 ASP A C 1
ATOM 682 O O . ASP A 1 86 ? 3.771 -14.240 4.058 1.00 96.94 86 ASP A O 1
ATOM 686 N N . GLY A 1 87 ? 3.242 -15.698 2.438 1.00 96.12 87 GLY A N 1
ATOM 687 C CA . GLY A 1 87 ? 2.018 -15.028 1.986 1.00 96.12 87 GLY A CA 1
ATOM 688 C C . GLY A 1 87 ? 2.153 -14.082 0.789 1.00 96.12 87 GLY A C 1
ATOM 689 O O . GLY A 1 87 ? 1.137 -13.554 0.338 1.00 96.12 87 GLY A O 1
ATOM 690 N N . GLY A 1 88 ? 3.353 -13.877 0.239 1.00 98.06 88 GLY A N 1
ATOM 691 C CA . GLY A 1 88 ? 3.567 -13.125 -1.002 1.00 98.06 88 GLY A CA 1
ATOM 692 C C . GLY A 1 88 ? 4.587 -11.989 -0.916 1.00 98.06 88 GLY A C 1
ATOM 693 O O . GLY A 1 88 ? 5.311 -11.823 0.065 1.00 98.06 88 GLY A O 1
ATOM 694 N N . LEU A 1 89 ? 4.659 -11.201 -1.991 1.00 98.69 89 LEU A N 1
ATOM 695 C CA . LEU A 1 89 ? 5.626 -10.120 -2.180 1.00 98.69 89 LEU A CA 1
ATOM 696 C C . LEU A 1 89 ? 4.938 -8.754 -2.280 1.00 98.69 89 LEU A C 1
ATOM 698 O O . LEU A 1 89 ? 4.053 -8.554 -3.109 1.00 98.69 89 LEU A O 1
ATOM 702 N N . PHE A 1 90 ? 5.377 -7.793 -1.466 1.00 98.69 90 PHE A N 1
ATOM 703 C CA . PHE A 1 90 ? 4.805 -6.444 -1.424 1.00 98.69 90 PHE A CA 1
ATOM 704 C C . PHE A 1 90 ? 5.599 -5.420 -2.250 1.00 98.69 90 PHE A C 1
ATOM 706 O O . PHE A 1 90 ? 6.822 -5.340 -2.126 1.00 98.69 90 PHE A O 1
ATOM 713 N N . PHE A 1 91 ? 4.906 -4.582 -3.021 1.00 98.12 91 PHE A N 1
ATOM 714 C CA . PHE A 1 91 ? 5.449 -3.460 -3.795 1.00 98.12 91 PHE A CA 1
ATOM 715 C C . PHE A 1 91 ? 4.710 -2.158 -3.423 1.00 98.12 91 PHE A C 1
ATOM 717 O O . PHE A 1 91 ? 3.500 -2.067 -3.597 1.00 98.12 91 PHE A O 1
ATOM 724 N N . SER A 1 92 ? 5.357 -1.099 -2.933 1.00 93.75 92 SER A N 1
ATOM 725 C CA . SER A 1 92 ? 6.722 -1.009 -2.391 1.00 93.75 92 SER A CA 1
ATOM 726 C C . SER A 1 92 ? 6.720 -0.121 -1.137 1.00 93.75 92 SER A C 1
ATOM 728 O O . SER A 1 92 ? 5.733 0.555 -0.858 1.00 93.75 92 SER A O 1
ATOM 730 N N . PHE A 1 93 ? 7.812 -0.101 -0.369 1.00 94.88 93 PHE A N 1
ATOM 731 C CA . PHE A 1 93 ? 7.936 0.721 0.848 1.00 94.88 93 PHE A CA 1
ATOM 732 C C . PHE A 1 93 ? 8.861 1.934 0.698 1.00 94.88 93 PHE A C 1
ATOM 734 O O . PHE A 1 93 ? 9.089 2.643 1.676 1.00 94.88 93 PHE A O 1
ATOM 741 N N . SER A 1 94 ? 9.464 2.170 -0.464 1.00 94.69 94 SER A N 1
ATOM 742 C CA . SER A 1 94 ? 10.392 3.301 -0.646 1.00 94.69 94 SER A CA 1
ATOM 743 C C . SER A 1 94 ? 10.034 4.230 -1.797 1.00 94.69 94 SER A C 1
ATOM 745 O O . SER A 1 94 ? 10.675 5.266 -1.956 1.00 94.69 94 SER A O 1
ATOM 747 N N . SER A 1 95 ? 9.019 3.879 -2.580 1.00 97.19 95 SER A N 1
ATOM 748 C CA . SER A 1 95 ? 8.467 4.686 -3.662 1.00 97.19 95 SER A CA 1
ATOM 749 C C . SER A 1 95 ? 7.023 4.255 -3.936 1.00 97.19 95 SER A C 1
ATOM 751 O O . SER A 1 95 ? 6.520 3.326 -3.302 1.00 97.19 95 SER A O 1
ATOM 753 N N . ASP A 1 96 ? 6.367 4.906 -4.888 1.00 98.12 96 ASP A N 1
ATOM 754 C CA . ASP A 1 96 ? 5.107 4.415 -5.439 1.00 98.12 96 ASP A CA 1
ATOM 755 C C . ASP A 1 96 ? 5.409 3.608 -6.721 1.00 98.12 96 ASP A C 1
ATOM 757 O O . ASP A 1 96 ? 6.136 4.103 -7.593 1.00 98.12 96 ASP A O 1
ATOM 761 N N . PRO A 1 97 ? 4.937 2.349 -6.834 1.00 97.81 97 PRO A N 1
ATOM 762 C CA . PRO A 1 97 ? 5.293 1.472 -7.949 1.00 97.81 97 PRO A CA 1
ATOM 763 C C . PRO A 1 97 ? 4.696 1.913 -9.292 1.00 97.81 97 PRO A C 1
ATOM 765 O O . PRO A 1 97 ? 5.136 1.404 -10.320 1.00 97.81 97 PRO A O 1
ATOM 768 N N . PHE A 1 98 ? 3.733 2.843 -9.298 1.00 98.00 98 PHE A N 1
ATOM 769 C CA . PHE A 1 98 ? 2.975 3.231 -10.489 1.00 98.00 98 PHE A CA 1
ATOM 770 C C . PHE A 1 98 ? 3.023 4.732 -10.816 1.00 98.00 98 PHE A C 1
ATOM 772 O O . PHE A 1 98 ? 2.096 5.300 -11.402 1.00 98.00 98 PHE A O 1
ATOM 779 N N . LEU A 1 99 ? 4.145 5.380 -10.502 1.00 97.69 99 LEU A N 1
ATOM 780 C CA . LEU A 1 99 ? 4.488 6.695 -11.050 1.00 97.69 99 LEU A CA 1
ATOM 781 C C . LEU A 1 99 ? 4.912 6.562 -12.521 1.00 97.69 99 LEU A C 1
ATOM 783 O O . LEU A 1 99 ? 5.361 5.483 -12.931 1.00 97.69 99 LEU A O 1
ATOM 787 N N . PRO A 1 100 ? 4.847 7.643 -13.323 1.00 96.25 100 PRO A N 1
ATOM 788 C CA . PRO A 1 100 ? 5.242 7.608 -14.732 1.00 96.25 100 PRO A CA 1
ATOM 789 C C . PRO A 1 100 ? 6.611 6.961 -14.988 1.00 96.25 100 PRO A C 1
ATOM 791 O O . PRO A 1 100 ? 6.738 6.174 -15.917 1.00 96.25 100 PRO A O 1
ATOM 794 N N . GLN A 1 101 ? 7.602 7.231 -14.136 1.00 95.69 101 GLN A N 1
ATOM 795 C CA . GLN A 1 101 ? 8.967 6.711 -14.257 1.00 95.69 101 GLN A CA 1
ATOM 796 C C . GLN A 1 101 ? 9.230 5.388 -13.517 1.00 95.69 101 GLN A C 1
ATOM 798 O O . GLN A 1 101 ? 10.328 4.849 -13.619 1.00 95.69 101 GLN A O 1
ATOM 803 N N . THR A 1 102 ? 8.278 4.884 -12.724 1.00 98.12 102 THR A N 1
ATOM 804 C CA . THR A 1 102 ? 8.446 3.634 -11.954 1.00 98.12 102 THR A CA 1
ATOM 805 C C . THR A 1 1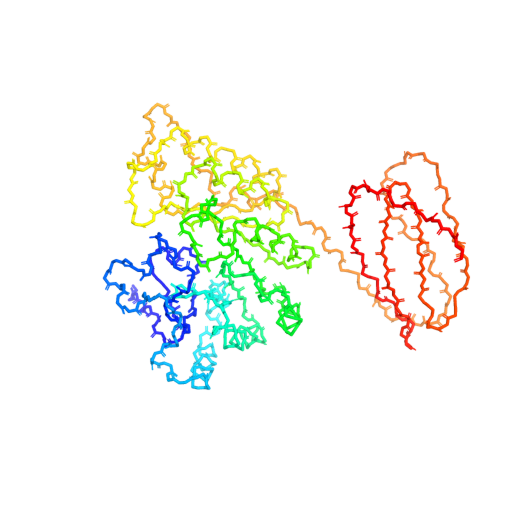02 ? 7.621 2.477 -12.506 1.00 98.12 102 THR A C 1
ATOM 807 O O . THR A 1 102 ? 7.943 1.317 -12.232 1.00 98.12 102 THR A O 1
ATOM 810 N N . THR A 1 103 ? 6.584 2.779 -13.296 1.00 97.88 103 THR A N 1
ATOM 811 C CA . THR A 1 103 ? 5.569 1.802 -13.709 1.00 97.88 103 THR A CA 1
ATOM 812 C C . THR A 1 103 ? 6.141 0.674 -14.561 1.00 97.88 103 THR A C 1
ATOM 814 O O . THR A 1 103 ? 5.907 -0.484 -14.235 1.00 97.88 103 THR A O 1
ATOM 817 N N . ASP A 1 104 ? 6.906 0.964 -15.618 1.00 97.44 104 ASP A N 1
ATOM 818 C CA . ASP A 1 104 ? 7.332 -0.066 -16.584 1.00 97.44 104 ASP A CA 1
ATOM 819 C C . ASP A 1 104 ? 8.229 -1.140 -15.946 1.00 97.44 104 ASP A C 1
ATOM 821 O O . ASP A 1 104 ? 7.985 -2.347 -16.084 1.00 97.44 104 ASP A O 1
ATOM 825 N N . LEU A 1 105 ? 9.231 -0.718 -15.170 1.00 98.50 105 LEU A N 1
ATOM 826 C CA . LEU A 1 105 ? 10.106 -1.644 -14.455 1.00 98.50 105 LEU A CA 1
ATOM 827 C C . LEU A 1 105 ? 9.350 -2.411 -13.358 1.00 98.50 105 LEU A C 1
ATOM 829 O O . LEU A 1 105 ? 9.558 -3.618 -13.196 1.00 98.50 105 LEU A O 1
ATOM 833 N N . SER A 1 106 ? 8.464 -1.735 -12.616 1.00 98.31 106 SER A N 1
ATOM 834 C CA . SER A 1 106 ? 7.644 -2.384 -11.585 1.00 98.31 106 SER A CA 1
ATOM 835 C C . SER A 1 106 ? 6.727 -3.438 -12.198 1.00 98.31 106 SER A C 1
ATOM 837 O O . SER A 1 106 ? 6.725 -4.572 -11.727 1.00 98.31 106 SER A O 1
ATOM 839 N N . MET A 1 107 ? 6.031 -3.114 -13.291 1.00 97.69 107 MET A N 1
ATOM 840 C CA . MET A 1 107 ? 5.181 -4.040 -14.044 1.00 97.69 107 MET A CA 1
ATOM 841 C C . MET A 1 107 ? 5.970 -5.244 -14.556 1.00 97.69 107 MET A C 1
ATOM 843 O O . MET A 1 107 ? 5.523 -6.371 -14.384 1.00 97.69 107 MET A O 1
ATOM 847 N N . THR A 1 108 ? 7.177 -5.036 -15.089 1.00 98.25 108 THR A N 1
ATOM 848 C CA . THR A 1 108 ? 8.050 -6.134 -15.544 1.00 98.25 108 THR A CA 1
ATOM 849 C C . THR A 1 108 ? 8.408 -7.100 -14.407 1.00 98.25 108 THR A C 1
ATOM 851 O O . THR A 1 108 ? 8.449 -8.318 -14.598 1.00 98.25 108 THR A O 1
ATOM 854 N N . CYS A 1 109 ? 8.676 -6.576 -13.209 1.00 98.69 109 CYS A N 1
ATOM 855 C CA . CYS A 1 109 ? 8.997 -7.397 -12.040 1.00 98.69 109 CYS A CA 1
ATOM 856 C C . CYS A 1 109 ? 7.748 -8.077 -11.451 1.00 98.69 109 CYS A C 1
ATOM 858 O O . CYS A 1 109 ? 7.813 -9.242 -11.057 1.00 98.69 109 CYS A O 1
ATOM 860 N N . ILE A 1 110 ? 6.613 -7.374 -11.414 1.00 98.62 110 ILE A N 1
ATOM 861 C CA . ILE A 1 110 ? 5.321 -7.892 -10.947 1.00 98.62 110 ILE A CA 1
ATOM 862 C C . ILE A 1 110 ? 4.839 -9.026 -11.856 1.00 98.62 110 ILE A C 1
ATOM 864 O O . ILE A 1 110 ? 4.529 -10.101 -11.352 1.00 98.62 110 ILE A O 1
ATOM 868 N N . ASP A 1 111 ? 4.846 -8.833 -13.176 1.00 97.62 111 ASP A N 1
ATOM 869 C CA . ASP A 1 111 ? 4.461 -9.852 -14.159 1.00 97.62 111 ASP A CA 1
ATOM 870 C C . ASP A 1 111 ? 5.337 -11.106 -14.031 1.00 97.62 111 ASP A C 1
ATOM 872 O O . ASP A 1 111 ? 4.822 -12.222 -13.952 1.00 97.62 111 ASP A O 1
ATOM 876 N N . TYR A 1 112 ? 6.658 -10.935 -13.861 1.00 98.38 112 TYR A N 1
ATOM 877 C CA . TYR A 1 112 ? 7.541 -12.067 -13.580 1.00 98.38 112 TYR A CA 1
ATOM 878 C C . TYR A 1 112 ? 7.150 -12.786 -12.285 1.00 98.38 112 TYR A C 1
ATOM 880 O O . TYR A 1 112 ? 7.013 -14.007 -12.299 1.00 98.38 112 TYR A O 1
ATOM 888 N N . ALA A 1 113 ? 6.929 -12.068 -11.180 1.00 98.75 113 ALA A N 1
ATOM 889 C CA . ALA A 1 113 ? 6.544 -12.689 -9.913 1.00 98.75 113 ALA A CA 1
ATOM 890 C C . ALA A 1 113 ? 5.236 -13.483 -10.019 1.00 98.75 113 ALA A C 1
ATOM 892 O O . ALA A 1 113 ? 5.183 -14.645 -9.606 1.00 98.75 113 ALA A O 1
ATOM 893 N N . LEU A 1 114 ? 4.222 -12.890 -10.645 1.00 98.38 114 LEU A N 1
ATOM 894 C CA . LEU A 1 114 ? 2.928 -13.521 -10.883 1.00 98.38 114 LEU A CA 1
ATOM 895 C C . LEU A 1 114 ? 3.063 -14.764 -11.778 1.00 98.38 114 LEU A C 1
ATOM 897 O O . LEU A 1 114 ? 2.513 -15.812 -11.445 1.00 98.38 114 LEU A O 1
ATOM 901 N N . SER A 1 115 ? 3.876 -14.700 -12.842 1.00 97.38 115 SER A N 1
ATOM 902 C CA . SER A 1 115 ? 4.168 -15.854 -13.714 1.00 97.38 115 SER A CA 1
ATOM 903 C C . SER A 1 115 ? 4.854 -17.015 -12.981 1.00 97.38 115 SER A C 1
ATOM 905 O O . SER A 1 115 ? 4.748 -18.167 -13.398 1.00 97.38 115 SER A O 1
ATOM 907 N N . GLN A 1 116 ? 5.551 -16.724 -11.878 1.00 98.19 116 GLN A N 1
ATOM 908 C CA . GLN A 1 116 ? 6.183 -17.715 -11.006 1.00 98.19 116 GLN A CA 1
ATOM 909 C C . G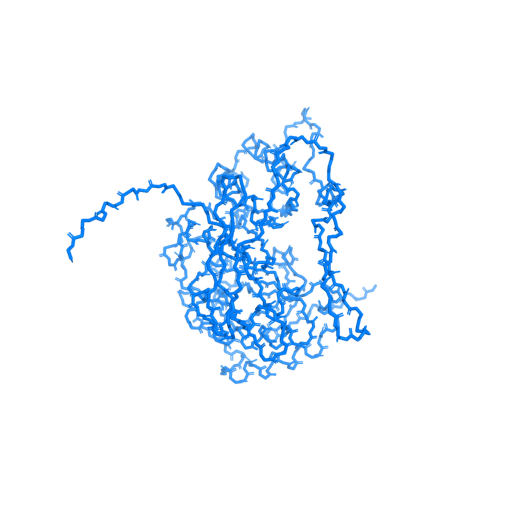LN A 1 116 ? 5.246 -18.223 -9.894 1.00 98.19 116 GLN A C 1
ATOM 911 O O . GLN A 1 116 ? 5.695 -18.949 -9.005 1.00 98.19 116 GLN A O 1
ATOM 916 N N . GLY A 1 117 ? 3.963 -17.846 -9.922 1.00 97.88 117 GLY A N 1
ATOM 917 C CA . GLY A 1 117 ? 2.966 -18.244 -8.928 1.00 97.88 117 GLY A CA 1
ATOM 918 C C . GLY A 1 117 ? 3.098 -17.523 -7.585 1.00 97.88 117 GLY A C 1
ATOM 919 O O . GLY A 1 117 ? 2.555 -17.995 -6.590 1.00 97.88 117 GLY A O 1
ATOM 920 N N . VAL A 1 118 ? 3.837 -16.411 -7.524 1.00 98.62 118 VAL A N 1
ATOM 921 C CA . VAL A 1 118 ? 4.025 -15.636 -6.292 1.00 98.62 118 VAL A CA 1
ATOM 922 C C . VAL A 1 118 ? 2.855 -14.664 -6.118 1.00 98.62 118 VAL A C 1
ATOM 924 O O . VAL A 1 118 ? 2.662 -13.821 -6.994 1.00 98.62 118 VAL A O 1
ATOM 927 N N . PRO A 1 119 ? 2.102 -14.715 -4.999 1.00 98.56 119 PRO A N 1
ATOM 928 C CA . PRO A 1 119 ? 1.114 -13.687 -4.692 1.00 98.56 119 PRO A CA 1
ATOM 929 C C . PRO A 1 119 ? 1.772 -12.313 -4.553 1.00 98.56 119 PRO A C 1
ATOM 931 O O . PRO A 1 119 ? 2.817 -12.182 -3.910 1.00 98.56 119 PRO A O 1
ATOM 934 N N . VAL A 1 120 ? 1.165 -11.282 -5.135 1.00 98.69 120 VAL A N 1
ATOM 935 C CA . VAL A 1 120 ? 1.694 -9.913 -5.128 1.00 98.69 120 VAL A CA 1
ATOM 936 C C . VAL A 1 120 ? 0.702 -8.964 -4.468 1.00 98.69 120 VAL A C 1
ATOM 938 O O . VAL A 1 120 ? -0.484 -8.951 -4.794 1.00 98.69 120 VAL A O 1
ATOM 941 N N . TYR A 1 121 ? 1.218 -8.127 -3.571 1.00 98.50 121 TYR A N 1
ATOM 942 C CA . TYR A 1 121 ? 0.493 -7.014 -2.967 1.00 98.50 121 TYR A CA 1
ATOM 943 C C . TYR A 1 121 ? 1.053 -5.700 -3.493 1.00 98.50 121 TYR A C 1
ATOM 945 O O . TYR A 1 121 ? 2.256 -5.454 -3.399 1.00 98.50 121 TYR A O 1
ATOM 953 N N . ILE A 1 122 ? 0.180 -4.845 -4.006 1.00 98.25 122 ILE A N 1
ATOM 954 C CA . ILE A 1 122 ? 0.533 -3.521 -4.512 1.00 98.25 122 ILE A CA 1
ATOM 955 C C . ILE A 1 122 ? -0.165 -2.483 -3.649 1.00 98.25 122 ILE A C 1
ATOM 957 O O . ILE A 1 122 ? -1.376 -2.560 -3.472 1.00 98.25 122 ILE A O 1
ATOM 961 N N . LEU A 1 123 ? 0.576 -1.500 -3.145 1.00 98.25 123 LEU A N 1
ATOM 962 C CA . LEU A 1 123 ? 0.006 -0.303 -2.532 1.00 98.25 123 LEU A CA 1
ATOM 963 C C . LEU A 1 123 ? 0.470 0.930 -3.305 1.00 98.25 123 LEU A C 1
ATOM 965 O O . LEU A 1 123 ? 1.671 1.148 -3.461 1.00 98.25 123 LEU A O 1
ATOM 969 N N . THR A 1 124 ? -0.479 1.735 -3.772 1.00 98.50 124 THR A N 1
ATOM 970 C CA . THR A 1 124 ? -0.210 2.926 -4.587 1.00 98.50 124 THR A CA 1
ATOM 971 C C . THR A 1 124 ? -1.179 4.063 -4.245 1.00 98.50 124 THR A C 1
ATOM 973 O O . THR A 1 124 ? -2.229 3.854 -3.639 1.00 98.50 124 THR A O 1
ATOM 976 N N . LYS A 1 125 ? -0.841 5.293 -4.617 1.00 98.62 125 LYS A N 1
ATOM 977 C CA . LYS A 1 125 ? -1.787 6.408 -4.749 1.00 98.62 125 LYS A CA 1
ATOM 978 C C . LYS A 1 125 ? -2.034 6.775 -6.210 1.00 98.62 125 LYS A C 1
ATOM 980 O O . LYS A 1 125 ? -3.008 7.463 -6.500 1.00 98.62 125 LYS A O 1
ATOM 985 N N . ALA A 1 126 ? -1.180 6.330 -7.128 1.00 98.19 126 ALA A N 1
ATOM 986 C CA . ALA A 1 126 ? -1.309 6.618 -8.544 1.00 98.19 126 ALA A CA 1
ATOM 987 C C . ALA A 1 126 ? -2.500 5.868 -9.159 1.00 98.19 126 ALA A C 1
ATOM 989 O O . ALA A 1 126 ? -2.714 4.688 -8.895 1.00 98.19 126 ALA A O 1
ATOM 990 N N . VAL A 1 127 ? -3.249 6.547 -10.032 1.00 98.25 127 VAL A N 1
ATOM 991 C CA . VAL A 1 127 ? -4.421 5.977 -10.727 1.00 98.25 127 VAL A CA 1
ATOM 992 C C . VAL A 1 127 ? -4.223 5.872 -12.241 1.00 98.25 127 VAL A C 1
ATOM 994 O O . VAL A 1 127 ? -4.894 5.085 -12.897 1.00 98.25 127 VAL A O 1
ATOM 997 N N . ASN A 1 128 ? -3.274 6.625 -12.810 1.00 95.69 128 ASN A N 1
ATOM 998 C CA . ASN A 1 128 ? -3.126 6.768 -14.264 1.00 95.69 128 ASN A CA 1
ATOM 999 C C . ASN A 1 128 ? -2.773 5.459 -14.985 1.00 95.69 128 ASN A C 1
ATOM 1001 O O . ASN A 1 128 ? -3.129 5.276 -16.148 1.00 95.69 128 ASN A O 1
ATOM 1005 N N . TRP A 1 129 ? -2.094 4.536 -14.303 1.00 95.69 129 TRP A N 1
ATOM 1006 C CA . TRP A 1 129 ? -1.738 3.222 -14.841 1.00 95.69 129 TRP A CA 1
ATOM 1007 C C . TRP A 1 129 ? -2.969 2.369 -15.198 1.00 95.69 129 TRP A C 1
ATOM 1009 O O . TRP A 1 129 ? -2.878 1.532 -16.092 1.00 95.69 129 TRP A O 1
ATOM 1019 N N . LEU A 1 130 ? -4.129 2.622 -14.575 1.00 95.25 130 LEU A N 1
ATOM 1020 C CA . LEU A 1 130 ? -5.385 1.905 -14.838 1.00 95.25 130 LEU A CA 1
ATOM 1021 C C . LEU A 1 130 ? -5.955 2.144 -16.237 1.00 95.25 130 LEU A C 1
ATOM 1023 O O . LEU A 1 130 ? -6.763 1.350 -16.713 1.00 95.25 130 LEU A O 1
ATOM 1027 N N . TYR A 1 131 ? -5.567 3.242 -16.884 1.00 92.00 131 TYR A N 1
ATOM 1028 C CA . TYR A 1 131 ? -6.058 3.618 -18.213 1.00 92.00 131 TYR A CA 1
ATOM 1029 C C . TYR A 1 131 ? -5.146 3.130 -19.342 1.00 92.00 131 TYR A C 1
ATOM 1031 O O . TYR A 1 131 ? -5.360 3.468 -20.503 1.00 92.00 131 TYR A O 1
ATOM 1039 N N . LYS A 1 132 ? -4.110 2.353 -19.012 1.00 92.44 132 LYS A N 1
ATOM 1040 C CA . LYS A 1 132 ? -3.210 1.738 -19.985 1.00 92.44 132 LYS A CA 1
ATOM 1041 C C . LYS A 1 132 ? -3.555 0.259 -20.122 1.00 92.44 132 LYS A C 1
ATOM 1043 O O . LYS A 1 132 ? -3.175 -0.552 -19.276 1.00 92.44 132 LYS A O 1
ATOM 1048 N N . ASP A 1 133 ? -4.223 -0.088 -21.220 1.00 90.62 133 ASP A N 1
ATOM 1049 C CA . ASP A 1 133 ? -4.709 -1.450 -21.496 1.00 90.62 133 ASP A CA 1
ATOM 1050 C C . ASP A 1 133 ? -3.612 -2.513 -21.389 1.00 90.62 133 ASP A C 1
ATOM 1052 O O . ASP A 1 133 ? -3.856 -3.608 -20.890 1.00 90.62 133 ASP A O 1
ATOM 1056 N N . VAL A 1 134 ? -2.381 -2.174 -21.788 1.00 90.38 134 VAL A N 1
ATOM 1057 C CA . VAL A 1 134 ? -1.225 -3.077 -21.689 1.00 90.38 134 VAL A CA 1
ATOM 1058 C C . VAL A 1 134 ? -0.945 -3.522 -20.248 1.00 90.38 134 VAL A C 1
ATOM 1060 O O . VAL A 1 134 ? -0.661 -4.696 -20.016 1.00 90.38 134 VAL A O 1
ATOM 1063 N N . TYR A 1 135 ? -1.071 -2.624 -19.266 1.00 93.31 135 TYR A N 1
ATOM 1064 C CA . TYR A 1 135 ? -0.827 -2.967 -17.864 1.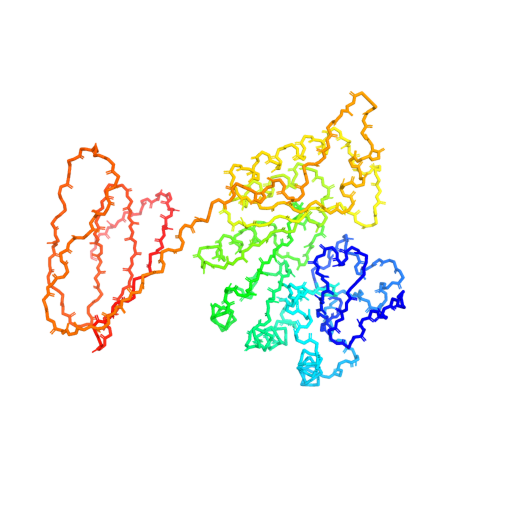00 93.31 135 TYR A CA 1
ATOM 1065 C C . TYR A 1 135 ? -1.998 -3.753 -17.284 1.00 93.31 135 TYR A C 1
ATOM 1067 O O . TYR A 1 135 ? -1.802 -4.797 -16.664 1.00 93.31 135 TYR A O 1
ATOM 1075 N N . ILE A 1 136 ? -3.224 -3.288 -17.531 1.00 93.88 136 ILE A N 1
ATOM 1076 C CA . ILE A 1 136 ? -4.434 -3.970 -17.073 1.00 93.88 136 ILE A CA 1
ATOM 1077 C C . ILE A 1 136 ? -4.513 -5.396 -17.621 1.00 93.88 136 ILE A C 1
ATOM 1079 O O . ILE A 1 136 ? -4.784 -6.321 -16.857 1.00 93.88 136 ILE A O 1
ATOM 1083 N N . GLY A 1 137 ? -4.253 -5.585 -18.916 1.00 91.31 137 GLY A N 1
ATOM 1084 C CA . GLY A 1 137 ? -4.301 -6.891 -19.568 1.00 91.31 137 GLY A CA 1
ATOM 1085 C C . GLY A 1 137 ? -3.317 -7.888 -18.955 1.00 91.31 137 GLY A C 1
ATOM 1086 O O . GLY A 1 137 ? -3.708 -9.016 -18.655 1.00 91.31 137 GLY A O 1
ATOM 1087 N N . SER A 1 138 ? -2.075 -7.457 -18.697 1.00 90.69 138 SER A N 1
ATOM 1088 C CA . SER A 1 138 ? -1.057 -8.279 -18.021 1.00 90.69 138 SER A CA 1
ATOM 1089 C C . SER A 1 138 ? -1.503 -8.682 -16.610 1.00 90.69 138 SER A C 1
ATOM 1091 O O . SER A 1 138 ? -1.505 -9.867 -16.274 1.00 90.69 138 SER A O 1
ATOM 1093 N N . LEU A 1 139 ? -1.982 -7.733 -15.800 1.00 94.38 139 LEU A N 1
ATOM 1094 C CA . LEU A 1 139 ? -2.403 -8.021 -14.424 1.00 94.38 139 LEU A CA 1
ATOM 1095 C C . LEU A 1 139 ? -3.667 -8.889 -14.356 1.00 94.38 139 LEU A C 1
ATOM 1097 O O . LEU A 1 139 ? -3.797 -9.725 -13.460 1.00 94.38 139 LEU A O 1
ATOM 1101 N N . TYR A 1 140 ? -4.601 -8.722 -15.296 1.00 94.56 140 TYR A N 1
ATOM 1102 C CA . TYR A 1 140 ? -5.888 -9.420 -15.283 1.00 94.56 140 TYR A CA 1
ATOM 1103 C C . TYR A 1 140 ? -5.747 -10.944 -15.394 1.00 94.56 140 TYR A C 1
ATOM 1105 O O . TYR A 1 140 ? -6.508 -11.688 -14.757 1.00 94.56 140 TYR A O 1
ATOM 1113 N N . ALA A 1 141 ? -4.752 -11.414 -16.154 1.00 92.00 141 ALA A N 1
ATOM 1114 C CA . ALA A 1 141 ? -4.441 -12.836 -16.300 1.00 92.00 141 ALA A CA 1
ATOM 1115 C C . ALA A 1 141 ? -4.110 -13.500 -14.950 1.00 92.00 141 ALA A C 1
ATOM 1117 O O . ALA A 1 141 ? -4.474 -14.651 -14.708 1.00 92.00 141 ALA A O 1
ATOM 1118 N N . TYR A 1 142 ? -3.508 -12.742 -14.033 1.00 95.56 142 TYR A N 1
ATOM 1119 C CA . TYR A 1 142 ? -3.062 -13.216 -12.725 1.00 95.56 142 TYR A CA 1
ATOM 1120 C C . TYR A 1 142 ? -3.857 -12.621 -11.557 1.00 95.56 142 TYR A C 1
ATOM 1122 O O . TYR A 1 142 ? -3.417 -12.698 -10.413 1.00 95.56 142 TYR A O 1
ATOM 1130 N N . ARG A 1 143 ? -5.048 -12.057 -11.801 1.00 94.94 143 ARG A N 1
ATOM 1131 C CA . ARG A 1 143 ? -5.845 -11.349 -10.776 1.00 94.94 143 ARG A CA 1
ATOM 1132 C C . ARG A 1 143 ? -6.149 -12.159 -9.507 1.00 94.94 143 ARG A C 1
ATOM 1134 O O . ARG A 1 143 ? -6.427 -11.579 -8.468 1.00 94.94 143 ARG A O 1
ATOM 1141 N N . HIS A 1 144 ? -6.093 -13.489 -9.583 1.00 94.69 144 HIS A N 1
ATOM 1142 C CA . HIS A 1 144 ? -6.282 -14.395 -8.447 1.00 94.69 144 HIS A CA 1
ATOM 1143 C C . HIS A 1 144 ? -5.076 -14.445 -7.487 1.00 94.69 144 HIS A C 1
ATOM 1145 O O . HIS A 1 144 ? -5.232 -14.872 -6.348 1.00 94.69 144 HIS A O 1
ATOM 1151 N N . LEU A 1 145 ? -3.897 -14.002 -7.934 1.00 97.25 145 LEU A N 1
ATOM 1152 C CA . LEU A 1 145 ? -2.668 -13.861 -7.142 1.00 97.25 145 LEU A CA 1
ATOM 1153 C C . LEU A 1 145 ? -2.380 -12.401 -6.770 1.00 97.25 145 LEU A C 1
ATOM 1155 O O . LEU A 1 145 ? -1.368 -12.121 -6.130 1.00 97.25 145 LEU A O 1
ATOM 1159 N N . LEU A 1 146 ? -3.223 -11.463 -7.201 1.00 97.56 146 LEU A N 1
ATOM 1160 C CA . LEU A 1 146 ? -2.946 -10.038 -7.115 1.00 97.56 146 LEU A CA 1
ATOM 1161 C C . LEU A 1 146 ? -3.899 -9.340 -6.148 1.00 97.56 146 LEU A C 1
ATOM 1163 O O . LEU A 1 146 ? -5.117 -9.379 -6.319 1.00 97.56 146 LEU A O 1
ATOM 1167 N N . HIS A 1 147 ? -3.323 -8.623 -5.188 1.00 97.62 147 HIS A N 1
ATOM 1168 C CA . HIS A 1 147 ? -4.036 -7.754 -4.262 1.00 97.62 147 HIS A CA 1
ATOM 1169 C C . HIS A 1 147 ? -3.588 -6.312 -4.490 1.00 97.62 147 HIS A C 1
ATOM 1171 O O . HIS A 1 147 ? -2.439 -5.961 -4.225 1.00 97.62 147 HIS A O 1
ATOM 1177 N N . ILE A 1 148 ? -4.487 -5.470 -4.989 1.00 98.38 148 ILE A N 1
ATOM 1178 C CA . ILE A 1 148 ? -4.191 -4.068 -5.306 1.00 98.38 148 ILE A CA 1
ATOM 1179 C C . ILE A 1 148 ? -4.823 -3.196 -4.238 1.00 98.38 148 ILE A C 1
ATOM 1181 O O . ILE A 1 148 ? -5.984 -3.391 -3.894 1.00 98.38 148 ILE A O 1
ATOM 1185 N N . GLY A 1 149 ? -4.092 -2.227 -3.713 1.00 98.06 149 GLY A N 1
ATOM 1186 C CA . GLY A 1 149 ? -4.644 -1.318 -2.734 1.00 98.06 149 GLY A CA 1
ATOM 1187 C C . GLY A 1 149 ? -4.217 0.114 -2.912 1.00 98.06 149 GLY A C 1
ATOM 1188 O O . GLY A 1 149 ? -3.180 0.424 -3.502 1.00 98.06 149 GLY A O 1
ATOM 1189 N N . PHE A 1 150 ? -5.062 0.982 -2.368 1.00 98.75 150 PHE A N 1
ATOM 1190 C CA . PHE A 1 150 ? -4.871 2.419 -2.396 1.00 98.75 150 PHE A CA 1
ATOM 1191 C C . PHE A 1 150 ? -4.789 2.970 -0.985 1.00 98.75 150 PHE A C 1
ATOM 1193 O O . PHE A 1 150 ? -5.527 2.542 -0.095 1.00 98.75 150 PHE A O 1
ATOM 1200 N N . THR A 1 151 ? -3.892 3.930 -0.780 1.00 98.44 151 THR A N 1
ATOM 1201 C CA . THR A 1 151 ? -3.923 4.732 0.443 1.00 98.44 151 THR A CA 1
ATOM 1202 C C . THR A 1 151 ? -5.010 5.790 0.328 1.00 98.44 151 THR A C 1
ATOM 1204 O O . THR A 1 151 ? -4.993 6.537 -0.649 1.00 98.44 151 THR A O 1
ATOM 1207 N N . LEU A 1 152 ? -5.878 5.911 1.330 1.00 98.56 152 LEU A N 1
ATOM 1208 C CA . LEU A 1 152 ? -6.859 6.991 1.461 1.00 98.56 152 LEU A CA 1
ATOM 1209 C C . LEU A 1 152 ? -6.639 7.696 2.800 1.00 98.56 152 LEU A C 1
ATOM 1211 O O . LEU A 1 152 ? -6.536 7.034 3.832 1.00 98.56 152 LEU A O 1
ATOM 1215 N N . THR A 1 153 ? -6.543 9.022 2.771 1.00 96.62 153 THR A N 1
ATOM 1216 C CA . THR A 1 153 ? -6.368 9.841 3.981 1.00 96.62 153 THR A CA 1
ATOM 1217 C C . THR A 1 153 ? -7.528 10.795 4.216 1.00 96.62 153 THR A C 1
ATOM 1219 O O . THR A 1 153 ? -7.763 11.140 5.365 1.00 96.62 153 THR A O 1
ATOM 1222 N N . GLY A 1 154 ? -8.234 11.219 3.161 1.00 96.75 154 GLY A N 1
ATOM 1223 C CA . GLY A 1 154 ? -9.203 12.316 3.234 1.00 96.75 154 GLY A CA 1
ATOM 1224 C C . GLY A 1 154 ? -8.562 13.709 3.188 1.00 96.75 154 GLY A C 1
ATOM 1225 O O . GLY A 1 154 ? -9.282 14.695 3.132 1.00 96.75 154 GLY A O 1
ATOM 1226 N N . HIS A 1 155 ? -7.225 13.794 3.135 1.00 97.88 155 HIS A N 1
ATOM 1227 C CA . HIS A 1 155 ? -6.458 15.043 3.221 1.00 97.88 155 HIS A CA 1
ATOM 1228 C C . HIS A 1 155 ? -5.594 15.266 1.980 1.00 97.88 155 HIS A C 1
ATOM 1230 O O . HIS A 1 155 ? -4.371 15.073 1.991 1.00 97.88 155 HIS A O 1
ATOM 1236 N N . ASP A 1 156 ? -6.232 15.660 0.881 1.00 98.00 156 ASP A N 1
ATOM 1237 C CA . ASP A 1 156 ? -5.552 15.887 -0.397 1.00 98.00 156 ASP A CA 1
ATOM 1238 C C . ASP A 1 156 ? -4.567 17.072 -0.331 1.00 98.00 156 ASP A C 1
ATOM 1240 O O . ASP A 1 156 ? -3.529 17.063 -0.995 1.00 98.00 156 ASP A O 1
ATOM 1244 N N . GLU A 1 157 ? -4.804 18.051 0.549 1.00 98.06 157 GLU A N 1
ATOM 1245 C CA . GLU A 1 157 ? -3.892 19.167 0.824 1.00 98.06 157 GLU A CA 1
ATOM 1246 C C . GLU A 1 157 ? -2.532 18.711 1.375 1.00 98.06 157 GLU A C 1
ATOM 1248 O O . GLU A 1 157 ? -1.522 19.406 1.234 1.00 98.06 157 GLU A O 1
ATOM 1253 N N . MET A 1 158 ? -2.479 17.522 1.983 1.00 98.06 158 MET A N 1
ATOM 1254 C CA . MET A 1 158 ? -1.242 16.914 2.469 1.00 98.06 158 MET A CA 1
ATOM 1255 C C . MET A 1 158 ? -0.527 16.080 1.398 1.00 98.06 158 MET A C 1
ATOM 1257 O O . MET A 1 158 ? 0.573 15.584 1.663 1.00 98.06 158 MET A O 1
ATOM 1261 N N . GLU A 1 159 ? -1.113 15.914 0.209 1.00 97.81 159 GLU A N 1
ATOM 1262 C CA . GLU A 1 159 ? -0.661 15.014 -0.859 1.00 97.81 159 GLU A CA 1
ATOM 1263 C C . GLU A 1 159 ? -0.614 15.710 -2.237 1.00 97.81 159 GLU A C 1
ATOM 1265 O O . GLU A 1 159 ? -1.159 15.197 -3.211 1.00 97.81 159 GLU A O 1
ATOM 1270 N N . PRO A 1 160 ? 0.081 16.854 -2.372 1.00 97.31 160 PRO A N 1
ATOM 1271 C CA . PRO A 1 160 ? -0.076 17.762 -3.515 1.00 97.31 160 PRO A CA 1
ATOM 1272 C C . PRO A 1 160 ? 0.321 17.183 -4.883 1.00 97.31 160 PRO A C 1
ATOM 1274 O O . PRO A 1 160 ? -0.068 17.730 -5.910 1.00 97.31 160 PRO A O 1
ATOM 1277 N N . GLY A 1 161 ? 1.128 16.119 -4.924 1.00 97.19 161 GLY A N 1
ATOM 1278 C CA . GLY A 1 161 ? 1.502 15.428 -6.163 1.00 97.19 161 GLY A CA 1
ATOM 1279 C C . GLY A 1 161 ? 0.770 14.101 -6.381 1.00 97.19 161 GLY A C 1
ATOM 1280 O O . GLY A 1 161 ? 1.153 13.339 -7.272 1.00 97.19 161 GLY A O 1
ATOM 1281 N N . ALA A 1 162 ? -0.187 13.743 -5.524 1.00 98.12 162 ALA A N 1
ATOM 1282 C CA . ALA A 1 162 ? -0.984 12.528 -5.657 1.00 98.12 162 ALA A CA 1
ATOM 1283 C C . ALA A 1 162 ? -2.342 12.822 -6.308 1.00 98.12 162 ALA A C 1
ATOM 1285 O O . ALA A 1 162 ? -2.858 13.929 -6.169 1.00 98.12 162 ALA A O 1
ATOM 1286 N N . PRO A 1 163 ? -2.948 11.832 -6.986 1.00 98.38 163 PRO A N 1
ATOM 1287 C CA . PRO A 1 163 ? -4.372 11.874 -7.287 1.00 98.38 163 PRO A CA 1
ATOM 1288 C C . PRO A 1 163 ? -5.195 12.066 -6.011 1.00 98.38 163 PRO A C 1
ATOM 1290 O O . PRO A 1 163 ? -4.855 11.530 -4.951 1.00 98.38 163 PRO A O 1
ATOM 1293 N N . SER A 1 164 ? -6.302 12.789 -6.137 1.00 98.44 164 SER A N 1
ATOM 1294 C CA . SER A 1 164 ? -7.227 13.060 -5.036 1.00 98.44 164 SER A CA 1
ATOM 1295 C C . SER A 1 164 ? -7.765 11.776 -4.398 1.00 98.44 164 SER A C 1
ATOM 1297 O O . SER A 1 164 ? -7.772 10.688 -4.990 1.00 98.44 164 SER A O 1
ATOM 1299 N N . THR A 1 165 ? -8.256 11.885 -3.167 1.00 98.00 165 THR A N 1
ATOM 1300 C CA . THR A 1 165 ? -8.942 10.792 -2.464 1.00 98.00 165 THR A CA 1
ATOM 1301 C C . THR A 1 165 ? -10.114 10.275 -3.302 1.00 98.00 165 THR A C 1
ATOM 1303 O O . THR A 1 165 ? -10.257 9.066 -3.486 1.00 98.00 165 THR A O 1
ATOM 1306 N N . GLN A 1 166 ? -10.872 11.173 -3.938 1.00 98.19 166 GLN A N 1
ATOM 1307 C CA . GLN A 1 166 ? -11.988 10.792 -4.802 1.00 98.19 166 GLN A CA 1
ATOM 1308 C C . GLN A 1 166 ? -11.549 10.032 -6.063 1.00 98.19 166 GLN A C 1
ATOM 1310 O O . GLN A 1 166 ? -12.219 9.085 -6.481 1.00 98.19 166 GLN A O 1
ATOM 1315 N N . GLU A 1 167 ? -10.441 10.421 -6.698 1.00 98.69 167 GLU A N 1
ATOM 1316 C CA . GLU A 1 167 ? -9.896 9.686 -7.848 1.00 98.69 167 GLU A CA 1
ATOM 1317 C C . GLU A 1 167 ? -9.457 8.273 -7.461 1.00 98.69 167 GLU A C 1
ATOM 1319 O O . GLU A 1 167 ? -9.704 7.323 -8.206 1.00 98.69 167 GLU A O 1
ATOM 1324 N N . ARG A 1 168 ? -8.873 8.111 -6.271 1.00 98.75 168 ARG A N 1
ATOM 1325 C CA . ARG A 1 168 ? -8.487 6.801 -5.732 1.00 98.75 168 ARG A CA 1
ATOM 1326 C C . ARG A 1 168 ? -9.701 5.935 -5.384 1.00 98.75 168 ARG A C 1
ATOM 1328 O O . ARG A 1 168 ? -9.687 4.744 -5.678 1.00 98.75 168 ARG A O 1
ATOM 1335 N N . ILE A 1 169 ? -10.782 6.513 -4.857 1.00 98.62 169 ILE A N 1
ATOM 1336 C CA . ILE A 1 169 ? -12.057 5.800 -4.639 1.00 98.62 169 ILE A CA 1
ATOM 1337 C C . ILE A 1 169 ? -12.650 5.318 -5.973 1.00 98.62 169 ILE A C 1
ATOM 1339 O O . ILE A 1 169 ? -13.050 4.160 -6.097 1.00 98.62 169 ILE A O 1
ATOM 1343 N N . LYS A 1 170 ? -12.637 6.159 -7.016 1.00 98.56 170 LYS A N 1
ATOM 1344 C CA . LYS A 1 170 ? -13.072 5.755 -8.368 1.00 98.56 170 LYS A CA 1
ATOM 1345 C C . LYS A 1 170 ? -12.214 4.618 -8.931 1.00 98.56 170 LYS A C 1
ATOM 1347 O O . LYS A 1 170 ? -12.745 3.691 -9.539 1.00 98.56 170 LYS A O 1
ATOM 1352 N N . ALA A 1 171 ? -10.901 4.669 -8.708 1.00 98.56 171 ALA A N 1
ATOM 1353 C CA . ALA A 1 171 ? -9.979 3.601 -9.081 1.00 98.56 171 ALA A CA 1
ATOM 1354 C C . ALA A 1 171 ? -10.296 2.275 -8.366 1.00 98.56 171 ALA A C 1
ATOM 1356 O O . ALA A 1 171 ? -10.322 1.227 -9.013 1.00 98.56 171 ALA A O 1
ATOM 1357 N N . ILE A 1 172 ? -10.594 2.324 -7.062 1.00 98.69 172 ILE A N 1
ATOM 1358 C CA . ILE A 1 172 ? -11.043 1.169 -6.272 1.00 98.69 172 ILE A CA 1
ATOM 1359 C C . ILE A 1 172 ? -12.320 0.559 -6.875 1.00 98.69 172 ILE A C 1
ATOM 1361 O O . ILE A 1 172 ? -12.335 -0.644 -7.140 1.00 98.69 172 ILE A O 1
ATOM 1365 N N . SER A 1 173 ? -13.354 1.369 -7.146 1.00 98.19 173 SER A N 1
ATOM 1366 C CA . SER A 1 173 ? -14.616 0.895 -7.748 1.00 98.19 173 SER A CA 1
ATOM 1367 C C . SER A 1 173 ? -14.378 0.220 -9.099 1.00 98.19 173 SER A C 1
ATOM 1369 O O . SER A 1 173 ? -14.821 -0.903 -9.325 1.00 98.19 173 SER A O 1
ATOM 1371 N N . ARG A 1 174 ? -13.591 0.854 -9.977 1.00 97.62 174 ARG A N 1
ATOM 1372 C CA . ARG A 1 174 ? -13.281 0.315 -11.308 1.00 97.62 174 ARG A CA 1
ATOM 1373 C C . ARG A 1 174 ? -12.573 -1.040 -11.233 1.00 97.62 174 ARG A C 1
ATOM 1375 O O . ARG A 1 174 ? -12.920 -1.965 -11.960 1.00 97.62 174 ARG A O 1
ATOM 1382 N N . LEU A 1 175 ? -11.579 -1.176 -10.356 1.00 97.75 175 LEU A N 1
ATOM 1383 C CA . LEU A 1 175 ? -10.876 -2.449 -10.167 1.00 97.75 175 LEU A CA 1
ATOM 1384 C C . LEU A 1 175 ? -11.792 -3.535 -9.593 1.00 97.75 175 LEU A C 1
ATOM 1386 O O . LEU A 1 175 ? -11.678 -4.696 -9.992 1.00 97.75 175 LEU A O 1
ATOM 1390 N N . HIS A 1 176 ? -12.703 -3.163 -8.692 1.00 96.69 176 HIS A N 1
ATOM 1391 C CA . HIS A 1 176 ? -13.715 -4.068 -8.157 1.00 96.69 176 HIS A CA 1
ATOM 1392 C C . HIS A 1 176 ? -14.664 -4.576 -9.252 1.00 96.69 176 HIS A C 1
ATOM 1394 O O . HIS A 1 176 ? -14.873 -5.783 -9.366 1.00 96.69 176 HIS A O 1
ATOM 1400 N N . GLU A 1 177 ? -15.184 -3.686 -10.103 1.00 96.25 177 GLU A N 1
ATOM 1401 C CA . GLU A 1 177 ? -16.027 -4.048 -11.255 1.00 96.25 177 GLU A CA 1
ATOM 1402 C C . GLU A 1 177 ? -15.304 -5.034 -12.186 1.00 96.25 177 GLU A C 1
ATOM 1404 O O . GLU A 1 177 ? -15.883 -6.019 -12.647 1.00 96.25 177 GLU A O 1
ATOM 1409 N N . MET A 1 178 ? -13.996 -4.836 -12.367 1.00 95.06 178 MET A N 1
ATOM 1410 C CA . MET A 1 178 ? -13.105 -5.727 -13.113 1.00 95.06 178 MET A CA 1
ATOM 1411 C C . MET A 1 178 ? -12.712 -7.009 -12.355 1.00 95.06 178 MET A C 1
ATOM 1413 O O . MET A 1 178 ? -11.890 -7.779 -12.846 1.00 95.06 178 MET A O 1
ATOM 1417 N N . GLN A 1 179 ? -13.292 -7.285 -11.186 1.00 95.44 179 GLN A N 1
ATOM 1418 C CA . GLN A 1 179 ? -13.066 -8.500 -10.395 1.00 95.44 179 GLN A CA 1
ATOM 1419 C C . GLN A 1 179 ? -11.627 -8.672 -9.872 1.00 95.44 179 GLN A C 1
ATOM 1421 O O . GLN A 1 179 ? -11.186 -9.799 -9.624 1.00 95.44 179 GLN A O 1
ATOM 1426 N N . PHE A 1 180 ? -10.877 -7.581 -9.685 1.00 96.00 180 PHE A N 1
ATOM 1427 C CA . PHE A 1 180 ? -9.612 -7.628 -8.946 1.00 96.00 180 PHE A CA 1
ATOM 1428 C C . PHE A 1 180 ? -9.861 -7.711 -7.436 1.00 96.00 180 PHE A C 1
ATOM 1430 O O . PHE A 1 180 ? -10.845 -7.184 -6.917 1.00 96.00 180 PHE A O 1
ATOM 1437 N N . SER A 1 181 ? -8.943 -8.344 -6.698 1.00 96.31 181 SER A N 1
ATOM 1438 C CA . SER A 1 181 ? -8.959 -8.261 -5.237 1.00 96.31 181 SER A CA 1
ATOM 1439 C C . SER A 1 181 ? -8.411 -6.904 -4.798 1.00 96.31 181 SER A C 1
ATOM 1441 O O . SER A 1 181 ? -7.211 -6.654 -4.915 1.00 96.31 181 SER A O 1
ATOM 1443 N N . VAL A 1 182 ? -9.277 -6.051 -4.246 1.00 98.06 182 VAL A N 1
ATOM 1444 C CA . VAL A 1 182 ? -8.907 -4.698 -3.808 1.00 98.06 182 VAL A CA 1
ATOM 1445 C C . VAL A 1 182 ? -8.865 -4.591 -2.280 1.00 98.06 182 VAL A C 1
ATOM 1447 O O . VAL A 1 182 ? -9.737 -5.127 -1.593 1.00 98.06 182 VAL A O 1
ATOM 1450 N N . PHE A 1 183 ? -7.866 -3.895 -1.740 1.00 98.38 183 PHE A N 1
ATOM 1451 C CA . PHE A 1 183 ? -7.802 -3.486 -0.331 1.00 98.38 183 PHE A CA 1
ATOM 1452 C C . PHE A 1 183 ? -7.610 -1.970 -0.213 1.00 98.38 183 PHE A C 1
ATOM 1454 O O . PHE A 1 183 ? -7.194 -1.316 -1.166 1.00 98.38 183 PHE A O 1
ATOM 1461 N N . ALA A 1 184 ? -7.876 -1.391 0.954 1.00 98.50 184 ALA A N 1
ATOM 1462 C CA . ALA A 1 184 ? -7.534 0.003 1.223 1.00 98.50 184 ALA A CA 1
ATOM 1463 C C . ALA A 1 184 ? -6.638 0.140 2.449 1.00 98.50 184 ALA A C 1
ATOM 1465 O O . AL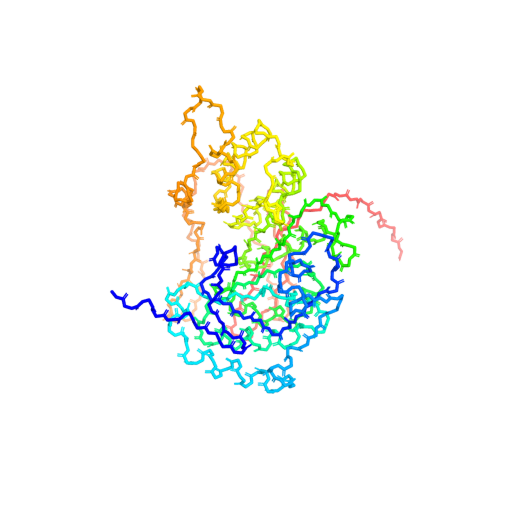A A 1 184 ? -6.737 -0.605 3.426 1.00 98.50 184 ALA A O 1
ATOM 1466 N N . SER A 1 185 ? -5.745 1.115 2.378 1.00 98.38 185 SER A N 1
ATOM 1467 C CA . SER A 1 185 ? -4.870 1.528 3.463 1.00 98.38 185 SER A CA 1
ATOM 1468 C C . SER A 1 185 ? -5.353 2.884 3.966 1.00 98.38 185 SER A C 1
ATOM 1470 O O . SER A 1 185 ? -5.200 3.897 3.289 1.00 98.38 185 SER A O 1
ATOM 1472 N N . ILE A 1 186 ? -5.947 2.901 5.154 1.00 98.38 186 ILE A N 1
ATOM 1473 C CA . ILE A 1 186 ? -6.283 4.124 5.884 1.00 98.38 186 ILE A CA 1
ATOM 1474 C C . ILE A 1 186 ? -5.085 4.435 6.778 1.00 98.38 186 ILE A C 1
ATOM 1476 O O . ILE A 1 186 ? -5.090 4.225 7.995 1.00 98.38 186 ILE A O 1
ATOM 1480 N N . GLU A 1 187 ? -3.979 4.785 6.125 1.00 94.81 187 GLU A N 1
ATOM 1481 C CA . GLU A 1 187 ? -2.708 5.040 6.781 1.00 94.81 187 GLU A CA 1
ATOM 1482 C C . GLU A 1 187 ? -1.942 6.165 6.064 1.00 94.81 187 GLU A C 1
ATOM 1484 O O . GLU A 1 187 ? -1.513 6.002 4.919 1.00 94.81 187 GLU A O 1
ATOM 1489 N N . PRO A 1 188 ? -1.706 7.297 6.742 1.00 96.44 188 PRO A N 1
ATOM 1490 C CA . PRO A 1 188 ? -2.077 7.567 8.129 1.00 96.44 188 PRO A CA 1
ATOM 1491 C C . PRO A 1 188 ? -3.549 7.979 8.291 1.00 96.44 188 PRO A C 1
ATOM 1493 O O . PRO A 1 188 ? -4.072 8.742 7.487 1.00 96.44 188 PRO A O 1
ATOM 1496 N N . VAL A 1 189 ? -4.168 7.576 9.401 1.00 98.19 189 VAL A N 1
ATOM 1497 C CA . VAL A 1 189 ? -5.313 8.290 9.984 1.00 98.19 189 VAL A CA 1
ATOM 1498 C C . VAL A 1 189 ? -4.808 9.661 10.437 1.00 98.19 189 VAL A C 1
ATOM 1500 O O . VAL A 1 189 ? -3.986 9.748 11.358 1.00 98.19 189 VAL A O 1
ATOM 1503 N N . ILE A 1 190 ? -5.256 10.721 9.768 1.00 97.12 190 ILE A N 1
ATOM 1504 C CA . ILE A 1 190 ? -4.972 12.111 10.149 1.00 97.12 190 ILE A CA 1
ATOM 1505 C C . ILE A 1 190 ? -5.989 12.550 11.202 1.00 97.12 190 ILE A C 1
ATOM 1507 O O . ILE A 1 190 ? -5.590 12.862 12.323 1.00 97.12 190 ILE A O 1
ATOM 1511 N N . ASP A 1 191 ? -7.277 12.420 10.888 1.00 96.69 191 ASP A N 1
ATOM 1512 C CA . ASP A 1 191 ? -8.376 12.409 11.849 1.00 96.69 191 ASP A CA 1
ATOM 1513 C C . ASP A 1 191 ? -9.356 11.258 11.574 1.00 96.69 191 ASP A C 1
ATOM 1515 O O . ASP A 1 191 ? -9.327 10.607 10.524 1.00 96.69 191 ASP A O 1
ATOM 1519 N N . PHE A 1 192 ? -10.205 10.969 12.560 1.00 97.94 192 PHE A N 1
ATOM 1520 C CA . PHE A 1 192 ? -11.118 9.832 12.518 1.00 97.94 192 PHE A CA 1
ATOM 1521 C C . PHE A 1 192 ? -12.368 10.061 11.659 1.00 97.94 192 PHE A C 1
ATOM 1523 O O . PHE A 1 192 ? -12.914 9.086 11.146 1.00 97.94 192 PHE A O 1
ATOM 1530 N N . ASN A 1 193 ? -12.830 11.302 11.493 1.00 97.19 193 ASN A N 1
ATOM 1531 C CA . ASN A 1 193 ? -14.064 11.597 10.763 1.00 97.19 193 ASN A CA 1
ATOM 1532 C C . ASN A 1 193 ? -13.846 11.473 9.253 1.00 97.19 193 ASN A C 1
ATOM 1534 O O . ASN A 1 193 ? -14.617 10.787 8.576 1.00 97.19 193 ASN A O 1
ATOM 1538 N N . ASP A 1 194 ? -12.772 12.066 8.739 1.00 97.56 194 ASP A N 1
ATOM 1539 C CA . ASP A 1 194 ? -12.449 12.018 7.312 1.00 97.56 194 ASP A CA 1
ATOM 1540 C C . ASP A 1 194 ? -11.980 10.611 6.916 1.00 97.56 194 ASP A C 1
ATOM 1542 O O . ASP A 1 194 ? -12.395 10.074 5.884 1.00 97.56 194 ASP A O 1
ATOM 1546 N N . SER A 1 195 ? -11.244 9.933 7.805 1.00 98.25 195 SER A N 1
ATOM 1547 C CA . SER A 1 195 ? -10.920 8.507 7.650 1.00 98.25 195 SER A CA 1
ATOM 1548 C C . SER A 1 195 ? -12.176 7.632 7.577 1.00 98.25 195 SER A C 1
ATOM 1550 O O . SER A 1 195 ? -12.252 6.736 6.736 1.00 98.25 195 SER A O 1
ATOM 1552 N N . LEU A 1 196 ? -13.174 7.869 8.438 1.00 98.44 196 LEU A N 1
ATOM 1553 C CA . LEU A 1 196 ? -14.428 7.111 8.426 1.00 98.44 196 LEU A CA 1
ATOM 1554 C C . LEU A 1 196 ? -15.243 7.384 7.161 1.00 98.44 196 LEU A C 1
ATOM 1556 O O . LEU A 1 196 ? -15.802 6.447 6.594 1.00 98.44 196 LEU A O 1
ATOM 1560 N N . SER A 1 197 ? -15.280 8.636 6.707 1.00 98.19 197 SER A N 1
ATOM 1561 C CA . SER A 1 197 ? -15.950 9.019 5.461 1.00 98.19 197 SER A CA 1
ATOM 1562 C C . SER A 1 197 ? -15.340 8.274 4.272 1.00 98.19 197 SER A C 1
ATOM 1564 O O . SER A 1 197 ? -16.062 7.605 3.536 1.00 98.19 197 SER A O 1
ATOM 1566 N N . CYS A 1 198 ? -14.004 8.249 4.174 1.00 98.38 198 CYS A N 1
ATOM 1567 C CA . CYS A 1 198 ? -13.301 7.459 3.162 1.00 98.38 198 CYS A CA 1
ATOM 1568 C C . CYS A 1 198 ? -13.667 5.972 3.226 1.00 98.38 198 CYS A C 1
ATOM 1570 O O . CYS A 1 198 ? -13.868 5.352 2.187 1.00 98.38 198 CYS A O 1
ATOM 1572 N N . ILE A 1 199 ? -13.735 5.391 4.432 1.00 98.56 199 ILE A N 1
ATOM 1573 C CA . ILE A 1 199 ? -14.091 3.979 4.634 1.00 98.56 199 ILE A CA 1
ATOM 1574 C C . ILE A 1 199 ? -15.507 3.703 4.125 1.00 98.56 199 ILE A C 1
ATOM 1576 O O . ILE A 1 199 ? -15.695 2.747 3.375 1.00 98.56 199 ILE A O 1
ATOM 1580 N N . ILE A 1 200 ? -16.488 4.531 4.501 1.00 98.19 200 ILE A N 1
ATOM 1581 C CA . ILE A 1 200 ? -17.893 4.380 4.092 1.00 98.19 200 ILE A CA 1
ATOM 1582 C C . ILE A 1 200 ? -18.012 4.320 2.566 1.00 98.19 200 ILE A C 1
ATOM 1584 O O . ILE A 1 200 ? -18.682 3.422 2.051 1.00 98.19 200 ILE A O 1
ATOM 1588 N N . ASP A 1 201 ? -17.304 5.198 1.855 1.00 98.19 201 ASP A N 1
ATOM 1589 C CA . ASP A 1 201 ? -17.350 5.287 0.392 1.00 98.19 201 ASP A CA 1
ATOM 1590 C C . ASP A 1 201 ? -16.783 4.052 -0.326 1.00 98.19 201 ASP A C 1
ATOM 1592 O O . ASP A 1 201 ? -17.070 3.836 -1.505 1.00 98.19 201 ASP A O 1
ATOM 1596 N N . ILE A 1 202 ? -15.995 3.217 0.362 1.00 98.12 202 ILE A N 1
ATOM 1597 C CA . ILE A 1 202 ? -15.336 2.049 -0.238 1.00 98.12 202 ILE A CA 1
ATOM 1598 C C . ILE A 1 202 ? -15.821 0.696 0.282 1.00 98.12 202 ILE A C 1
ATOM 1600 O O . ILE A 1 202 ? -15.385 -0.328 -0.249 1.00 98.12 202 ILE A O 1
ATOM 1604 N N . MET A 1 203 ? -16.706 0.650 1.288 1.00 94.81 203 MET A N 1
ATOM 1605 C CA . MET A 1 203 ? -17.084 -0.606 1.964 1.00 94.81 203 MET A CA 1
ATOM 1606 C C . MET A 1 203 ? -17.654 -1.677 1.029 1.00 94.81 203 MET A C 1
ATOM 1608 O O . MET A 1 203 ? -17.559 -2.862 1.333 1.00 94.81 203 MET A O 1
ATOM 1612 N N . LEU A 1 204 ? -18.246 -1.281 -0.099 1.00 95.62 204 LEU A N 1
ATOM 1613 C CA . LEU A 1 204 ? -18.802 -2.210 -1.088 1.00 95.62 204 LEU A CA 1
ATOM 1614 C C . LEU A 1 204 ? -17.763 -2.743 -2.083 1.00 95.62 204 LEU A C 1
ATOM 1616 O O . LEU A 1 204 ? -18.033 -3.722 -2.774 1.00 95.62 204 LEU A O 1
ATOM 1620 N N . PHE A 1 205 ? -16.587 -2.120 -2.163 1.00 97.31 205 PHE A N 1
ATOM 1621 C CA . PHE A 1 205 ? -15.619 -2.370 -3.232 1.00 97.31 205 PHE A CA 1
ATOM 1622 C C . PHE A 1 205 ? -14.364 -3.110 -2.759 1.00 97.31 205 PHE A C 1
ATOM 1624 O O . PHE A 1 205 ? -13.702 -3.780 -3.556 1.00 97.31 205 PHE A O 1
ATOM 1631 N N . VAL A 1 206 ? -14.026 -3.020 -1.471 1.00 97.50 206 VAL A N 1
ATOM 1632 C CA . VAL A 1 206 ? -12.803 -3.615 -0.913 1.00 97.50 206 VAL A CA 1
ATOM 1633 C C . VAL A 1 206 ? -13.075 -4.898 -0.137 1.00 97.50 206 VAL A C 1
ATOM 1635 O O . VAL A 1 206 ? -14.162 -5.119 0.382 1.00 97.50 206 VAL A O 1
ATOM 1638 N N . ARG A 1 207 ? -12.052 -5.750 -0.027 1.00 95.00 207 ARG A N 1
ATOM 1639 C CA . ARG A 1 207 ? -12.080 -6.968 0.804 1.00 95.00 207 ARG A CA 1
ATOM 1640 C C . ARG A 1 207 ? -11.356 -6.810 2.134 1.00 95.00 207 ARG A C 1
ATOM 1642 O O . ARG A 1 207 ? -11.616 -7.566 3.066 1.00 95.00 207 ARG A O 1
ATOM 1649 N N . GLU A 1 208 ? -10.429 -5.862 2.207 1.00 97.56 208 GLU A N 1
ATOM 1650 C CA . GLU A 1 208 ? -9.578 -5.653 3.372 1.00 97.56 208 GLU A CA 1
ATOM 1651 C C . GLU A 1 208 ? -9.314 -4.156 3.599 1.00 97.56 208 GLU A C 1
ATOM 1653 O O . GLU A 1 208 ? -9.062 -3.409 2.651 1.00 97.56 208 GLU A O 1
ATOM 1658 N N . LEU A 1 209 ? -9.333 -3.737 4.864 1.00 98.38 209 LEU A N 1
ATOM 1659 C CA . LEU A 1 209 ? -8.876 -2.438 5.349 1.00 98.38 209 LEU A CA 1
ATOM 1660 C C . LEU A 1 209 ? -7.625 -2.627 6.205 1.00 98.38 209 LEU A C 1
ATOM 1662 O O . LEU A 1 209 ? -7.573 -3.511 7.058 1.00 98.38 209 LEU A O 1
ATOM 1666 N N . ARG A 1 210 ? -6.632 -1.760 6.027 1.00 97.56 210 ARG A N 1
ATOM 1667 C CA . ARG A 1 210 ? -5.463 -1.647 6.910 1.00 97.56 210 ARG A CA 1
ATOM 1668 C C . ARG A 1 210 ? -5.459 -0.260 7.517 1.00 97.56 210 ARG A C 1
ATOM 1670 O O . ARG A 1 210 ? -5.361 0.709 6.773 1.00 97.56 210 ARG A O 1
ATOM 1677 N N . ILE A 1 211 ? -5.573 -0.164 8.837 1.00 98.00 211 ILE A N 1
ATOM 1678 C CA . ILE A 1 211 ? -5.813 1.118 9.509 1.00 98.00 211 ILE A CA 1
ATOM 1679 C C . ILE A 1 211 ? -4.699 1.397 10.513 1.00 98.00 211 ILE A C 1
ATOM 1681 O O . ILE A 1 211 ? -4.477 0.611 11.437 1.00 98.00 211 ILE A O 1
ATOM 1685 N N . GLY A 1 212 ? -4.002 2.520 10.335 1.00 96.62 212 GLY A N 1
ATOM 1686 C CA . GLY A 1 212 ? -2.858 2.912 11.156 1.00 96.62 212 GLY A CA 1
ATOM 1687 C C . GLY A 1 212 ? -2.787 4.416 11.396 1.00 96.62 212 GLY A C 1
ATOM 1688 O O . GLY A 1 212 ? -3.229 5.213 10.579 1.00 96.62 212 GLY A O 1
ATOM 1689 N N . LEU A 1 213 ? -2.212 4.812 12.530 1.00 96.75 213 LEU A N 1
ATOM 1690 C CA . LEU A 1 213 ? -2.078 6.215 12.927 1.00 96.75 213 LEU A CA 1
ATOM 1691 C C . LEU A 1 213 ? -0.807 6.825 12.335 1.00 96.75 213 LEU A C 1
ATOM 1693 O O . LEU A 1 213 ? 0.147 6.126 11.988 1.00 96.75 213 LEU A O 1
ATOM 1697 N N . LEU A 1 214 ? -0.766 8.153 12.286 1.00 94.62 214 LEU A N 1
ATOM 1698 C CA . LEU A 1 214 ? 0.356 8.907 11.749 1.00 94.62 214 LEU A CA 1
ATOM 1699 C C . LEU A 1 214 ? 1.676 8.623 12.482 1.00 94.62 214 LEU A C 1
ATOM 1701 O O . LEU A 1 214 ? 1.803 8.816 13.694 1.00 94.62 214 LEU A O 1
ATOM 1705 N N . SER A 1 215 ? 2.701 8.262 11.706 1.00 88.88 215 SER A N 1
ATOM 1706 C CA . SER A 1 215 ? 4.080 8.093 12.169 1.00 88.88 215 SER A CA 1
ATOM 1707 C C . SER A 1 215 ? 4.899 9.395 12.028 1.00 88.88 215 SER A C 1
ATOM 1709 O O . SER A 1 215 ? 4.810 10.058 10.991 1.00 88.88 215 SER A O 1
ATOM 1711 N N . PRO A 1 216 ? 5.729 9.777 13.023 1.00 88.31 216 PRO A N 1
ATOM 1712 C CA . PRO A 1 216 ? 5.984 9.065 14.279 1.00 88.31 216 PRO A CA 1
ATOM 1713 C C . PRO A 1 216 ? 4.771 9.107 15.209 1.00 88.31 216 PRO A C 1
ATOM 1715 O O . PRO A 1 216 ? 4.057 10.105 15.237 1.00 88.31 216 PRO A O 1
ATOM 1718 N N . TYR A 1 217 ? 4.543 8.035 15.965 1.00 88.38 217 TYR A N 1
ATOM 1719 C CA . TYR A 1 217 ? 3.407 7.923 16.881 1.00 88.38 217 TYR A CA 1
ATOM 1720 C C . TYR A 1 217 ? 3.417 9.039 17.935 1.00 88.38 217 TYR A C 1
ATOM 1722 O O . TYR A 1 217 ? 4.447 9.311 18.554 1.00 88.38 217 TYR A O 1
ATOM 1730 N N . SER A 1 218 ? 2.265 9.672 18.148 1.00 92.19 218 SER A N 1
ATOM 1731 C CA . SER A 1 218 ? 2.058 10.637 19.226 1.00 92.19 218 SER A CA 1
ATOM 1732 C C . SER A 1 218 ? 0.598 10.579 19.684 1.00 92.19 218 SER A C 1
ATOM 1734 O O . SER A 1 218 ? -0.275 10.954 18.901 1.00 92.19 218 SER A O 1
ATOM 1736 N N . PRO A 1 219 ? 0.310 10.132 20.923 1.00 89.00 219 PRO A N 1
ATOM 1737 C CA . PRO A 1 219 ? -1.067 9.987 21.398 1.00 89.00 219 PRO A CA 1
ATOM 1738 C C . PRO A 1 219 ? -1.781 11.337 21.520 1.00 89.00 219 PRO A C 1
ATOM 1740 O O . PRO A 1 219 ? -2.978 11.420 21.307 1.00 89.00 219 PRO A O 1
ATOM 1743 N N . ARG A 1 220 ? -1.040 12.429 21.749 1.00 93.50 220 ARG A N 1
ATOM 1744 C CA . ARG A 1 220 ? -1.596 13.787 21.880 1.00 93.50 220 ARG A CA 1
ATOM 1745 C C . ARG A 1 220 ? -2.297 14.312 20.619 1.00 93.50 220 ARG A C 1
ATOM 1747 O O . ARG A 1 220 ? -2.944 15.346 20.699 1.00 93.50 220 ARG A O 1
ATOM 1754 N N . ARG A 1 221 ? -2.125 13.659 19.462 1.00 94.81 221 ARG A N 1
ATOM 1755 C CA . ARG A 1 221 ? -2.802 14.043 18.209 1.00 94.81 221 ARG A CA 1
ATOM 1756 C C . ARG A 1 221 ? -4.247 13.562 18.131 1.00 94.81 221 ARG A C 1
ATOM 1758 O O . ARG A 1 221 ? -4.970 14.029 17.263 1.00 94.81 221 ARG A O 1
ATOM 1765 N N . TYR A 1 222 ? -4.631 12.614 18.978 1.00 96.25 222 TYR A N 1
ATOM 1766 C CA . TYR A 1 222 ? -5.883 11.886 18.843 1.00 96.25 222 TYR A CA 1
ATOM 1767 C C . TYR A 1 222 ? -6.684 11.969 20.137 1.00 96.25 222 TYR A C 1
ATOM 1769 O O . TYR A 1 222 ? -6.123 11.916 21.231 1.00 96.25 222 TYR A O 1
ATOM 1777 N N . ASP A 1 223 ? -8.002 12.072 19.999 1.00 95.25 223 ASP A N 1
ATOM 1778 C CA . ASP A 1 223 ? -8.939 11.941 21.109 1.00 95.25 223 ASP A CA 1
ATOM 1779 C C . ASP A 1 223 ? -9.355 10.475 21.273 1.00 95.25 223 ASP A C 1
ATOM 1781 O O . ASP A 1 223 ? -9.670 9.789 20.295 1.00 95.25 223 ASP A O 1
ATOM 1785 N N . TRP A 1 224 ? -9.362 9.987 22.514 1.00 94.12 224 TRP A N 1
ATOM 1786 C CA . TRP A 1 224 ? -9.701 8.593 22.786 1.00 94.12 224 TRP A CA 1
ATOM 1787 C C . TRP A 1 224 ? -11.167 8.287 22.465 1.00 94.12 224 TRP A C 1
ATOM 1789 O O . TRP A 1 224 ? -11.450 7.289 21.807 1.00 94.12 224 TRP A O 1
ATOM 1799 N N . THR A 1 225 ? -12.088 9.178 22.833 1.00 93.81 225 THR A N 1
ATOM 1800 C CA . THR A 1 225 ? -13.527 8.986 22.598 1.00 93.81 225 THR A CA 1
ATOM 1801 C C . THR A 1 225 ? -13.856 8.950 21.104 1.00 93.81 225 THR A C 1
ATOM 1803 O O . THR A 1 225 ? -14.720 8.193 20.664 1.00 93.81 225 THR A O 1
ATOM 1806 N N . GLN A 1 226 ? -13.175 9.768 20.296 1.00 96.44 226 GLN A N 1
ATOM 1807 C CA . GLN A 1 226 ? -13.278 9.703 18.837 1.00 96.44 226 GLN A CA 1
ATOM 1808 C C . GLN A 1 226 ? -12.727 8.385 18.286 1.00 96.44 226 GLN A C 1
ATOM 1810 O O . GLN A 1 226 ? -13.365 7.790 17.421 1.00 96.44 226 GLN A O 1
ATOM 1815 N N . CYS A 1 227 ? -11.587 7.913 18.797 1.00 96.12 227 CYS A N 1
ATOM 1816 C CA . CYS A 1 227 ? -11.011 6.633 18.387 1.00 96.12 227 CYS A CA 1
ATOM 1817 C C . CYS A 1 227 ? -11.931 5.451 18.715 1.00 96.12 227 CYS A C 1
ATOM 1819 O O . CYS A 1 227 ? -12.059 4.545 17.897 1.00 96.12 227 CYS A O 1
ATOM 1821 N N . ASP A 1 228 ? -12.563 5.457 19.888 1.00 94.88 228 ASP A N 1
ATOM 1822 C CA . ASP A 1 228 ? -13.490 4.411 20.328 1.00 94.88 228 ASP A CA 1
ATOM 1823 C C . ASP A 1 228 ? -14.715 4.334 19.411 1.00 94.88 228 ASP A C 1
ATOM 1825 O O . ASP A 1 228 ? -14.950 3.307 18.775 1.00 94.88 228 ASP A O 1
ATOM 1829 N N . ARG A 1 229 ? -15.388 5.471 19.181 1.00 96.00 229 ARG A N 1
ATOM 1830 C CA . ARG A 1 229 ? -16.501 5.552 18.217 1.00 96.00 229 ARG A CA 1
ATOM 1831 C C . ARG A 1 229 ? -16.095 5.147 16.801 1.00 96.00 229 ARG A C 1
ATOM 1833 O O . ARG A 1 229 ? -16.884 4.537 16.082 1.00 96.00 229 ARG A O 1
ATOM 1840 N N . PHE A 1 230 ? -14.885 5.512 16.381 1.00 97.50 230 PHE A N 1
ATOM 1841 C CA . PHE A 1 230 ? -14.350 5.138 15.076 1.00 97.50 230 PHE A CA 1
ATOM 1842 C C . PHE A 1 230 ? -14.169 3.622 14.956 1.00 97.50 230 PHE A C 1
ATOM 1844 O O . PHE A 1 230 ? -14.624 3.033 13.977 1.00 97.50 230 PHE A O 1
ATOM 1851 N N . ILE A 1 231 ? -13.560 2.978 15.956 1.00 96.25 231 ILE A N 1
ATOM 1852 C CA . ILE A 1 231 ? -13.366 1.523 15.984 1.00 96.25 231 ILE A CA 1
ATOM 1853 C C . ILE A 1 231 ? -14.708 0.793 15.982 1.00 96.25 231 ILE A C 1
ATOM 1855 O O . ILE A 1 231 ? -14.886 -0.129 15.181 1.00 96.25 231 ILE A O 1
ATOM 1859 N N . ASP A 1 232 ? -15.662 1.227 16.806 1.00 95.00 232 ASP A N 1
ATOM 1860 C CA . ASP A 1 232 ? -17.004 0.645 16.852 1.00 95.00 232 ASP A CA 1
ATOM 1861 C C . ASP A 1 232 ? -17.692 0.733 15.491 1.00 95.00 232 ASP A C 1
ATOM 1863 O O . ASP A 1 232 ? -18.194 -0.268 14.970 1.00 95.00 232 ASP A O 1
ATOM 1867 N N . LYS A 1 233 ? -17.653 1.912 14.856 1.00 97.25 233 LYS A N 1
ATOM 1868 C CA . LYS A 1 233 ? -18.330 2.105 13.574 1.00 97.25 233 LYS A CA 1
ATOM 1869 C C . LYS A 1 233 ? -17.676 1.323 12.440 1.00 97.25 233 LYS A C 1
ATOM 1871 O O . LYS A 1 233 ? -18.378 0.724 11.625 1.00 97.25 233 LYS A O 1
ATOM 1876 N N . VAL A 1 234 ? -16.345 1.291 12.385 1.00 97.50 234 VAL A N 1
ATOM 1877 C CA . VAL A 1 234 ? -15.612 0.482 11.402 1.00 97.50 234 VAL A CA 1
ATOM 1878 C C . VAL A 1 234 ? -15.898 -1.005 11.607 1.00 97.50 234 VAL A C 1
ATOM 1880 O O . VAL A 1 234 ? -16.093 -1.719 10.626 1.00 97.50 234 VAL A O 1
ATOM 1883 N N . THR A 1 235 ? -15.988 -1.469 12.855 1.00 95.69 235 THR A N 1
ATOM 1884 C CA . THR A 1 235 ? -16.337 -2.860 13.179 1.00 95.69 235 THR A CA 1
ATOM 1885 C C . THR A 1 235 ? -17.755 -3.204 12.723 1.00 95.69 235 THR A C 1
ATOM 1887 O O . THR A 1 235 ? -17.959 -4.230 12.075 1.00 95.69 235 THR A O 1
ATOM 1890 N N . GLU A 1 236 ? -18.733 -2.338 12.999 1.00 95.44 236 GLU A N 1
ATOM 1891 C CA . GLU A 1 236 ? -20.117 -2.504 12.539 1.00 95.44 236 GLU A CA 1
ATOM 1892 C C . GLU A 1 236 ? -20.182 -2.628 11.009 1.00 95.44 236 GLU A C 1
ATOM 1894 O O . GLU A 1 236 ? -20.773 -3.571 10.475 1.00 95.44 236 GLU A O 1
ATOM 1899 N N . LEU A 1 237 ? -19.535 -1.702 10.293 1.00 94.81 237 LEU A N 1
ATOM 1900 C CA . LEU A 1 237 ? -19.494 -1.706 8.831 1.00 94.81 237 LEU A CA 1
ATOM 1901 C C . LEU A 1 237 ? -18.781 -2.956 8.296 1.00 94.81 237 LEU A C 1
ATOM 1903 O O . LEU A 1 237 ? -19.240 -3.576 7.339 1.00 94.81 237 LEU A O 1
ATOM 1907 N N . SER A 1 238 ? -17.675 -3.344 8.924 1.00 94.75 238 SER A N 1
ATOM 1908 C CA . SER A 1 238 ? -16.892 -4.526 8.574 1.00 94.75 238 SER A CA 1
ATOM 1909 C C . SER A 1 238 ? -17.728 -5.804 8.653 1.00 94.75 238 SER A C 1
ATOM 1911 O O . SER A 1 238 ? -17.763 -6.566 7.686 1.00 94.75 238 SER A O 1
ATOM 1913 N N . LEU A 1 239 ? -18.474 -5.999 9.745 1.00 93.31 239 LEU A N 1
ATOM 1914 C CA . LEU A 1 239 ? -19.377 -7.140 9.911 1.00 93.31 239 LEU A CA 1
ATOM 1915 C C . LEU A 1 239 ? -20.532 -7.112 8.906 1.00 93.31 239 LEU A C 1
ATOM 1917 O O . LEU A 1 239 ? -20.887 -8.151 8.351 1.00 93.31 239 LEU A O 1
ATOM 1921 N N . LYS A 1 240 ? -21.097 -5.928 8.647 1.00 94.06 240 LYS A N 1
ATOM 1922 C CA . LYS A 1 240 ? -22.200 -5.744 7.696 1.00 94.06 240 LYS A CA 1
ATOM 1923 C C . LYS A 1 240 ? -21.801 -6.083 6.258 1.00 94.06 240 LYS A C 1
ATOM 1925 O O . LYS A 1 240 ? -22.605 -6.655 5.527 1.00 94.06 240 LYS A O 1
ATOM 1930 N N . HIS A 1 241 ? -20.588 -5.711 5.854 1.00 93.31 241 HIS A N 1
ATOM 1931 C CA . HIS A 1 241 ? -20.116 -5.835 4.473 1.00 93.31 241 HIS A CA 1
ATOM 1932 C C . HIS A 1 241 ? -19.151 -7.011 4.248 1.00 93.31 241 HIS A C 1
ATOM 1934 O O . HIS A 1 241 ? -18.764 -7.270 3.112 1.00 93.31 241 HIS A O 1
ATOM 1940 N N . GLY A 1 242 ? -18.776 -7.748 5.299 1.00 93.56 242 GLY A N 1
ATOM 1941 C CA . GLY A 1 242 ? -17.834 -8.867 5.204 1.00 93.56 242 GLY A CA 1
ATOM 1942 C C . GLY A 1 242 ? -16.404 -8.434 4.860 1.00 93.56 242 GLY A C 1
ATOM 1943 O O . GLY A 1 242 ? -15.669 -9.189 4.226 1.00 93.56 242 GLY A O 1
ATOM 1944 N N . VAL A 1 243 ? -16.016 -7.217 5.249 1.00 95.69 243 VAL A N 1
ATOM 1945 C CA . VAL A 1 243 ? -14.697 -6.630 4.962 1.00 95.69 243 VAL A CA 1
ATOM 1946 C C . VAL A 1 243 ? -13.748 -6.930 6.111 1.00 95.69 243 VAL A C 1
ATOM 1948 O O . VAL A 1 243 ? -14.046 -6.585 7.249 1.00 95.69 243 VAL A O 1
ATOM 1951 N N . ILE A 1 244 ? -12.584 -7.511 5.830 1.00 96.31 244 ILE A N 1
ATOM 1952 C CA . ILE A 1 244 ? -11.560 -7.795 6.845 1.00 96.31 244 ILE A CA 1
ATOM 1953 C C . ILE A 1 244 ? -10.915 -6.481 7.293 1.00 96.31 244 ILE A C 1
ATOM 1955 O O . ILE A 1 244 ? -10.505 -5.683 6.457 1.00 96.31 244 ILE A O 1
ATOM 1959 N N . VAL A 1 245 ? -10.767 -6.258 8.598 1.00 97.12 245 VAL A N 1
ATOM 1960 C CA . VAL A 1 245 ? -10.064 -5.080 9.127 1.00 97.12 245 VAL A CA 1
ATOM 1961 C C . VAL A 1 245 ? -8.796 -5.533 9.828 1.00 97.12 245 VAL A C 1
ATOM 1963 O O . VAL A 1 245 ? -8.843 -6.413 10.680 1.00 97.12 245 VAL A O 1
ATOM 1966 N N . ARG A 1 246 ? -7.669 -4.924 9.454 1.00 96.00 246 ARG A N 1
ATOM 1967 C CA . ARG A 1 246 ? -6.368 -5.097 10.099 1.00 96.00 246 ARG A CA 1
ATOM 1968 C C . ARG A 1 246 ? -6.004 -3.838 10.859 1.00 96.00 246 ARG A C 1
ATOM 1970 O O . ARG A 1 246 ? -5.619 -2.823 10.261 1.00 96.00 246 ARG A O 1
ATOM 1977 N N . TRP A 1 247 ? -6.091 -3.917 12.178 1.00 95.69 247 TRP A N 1
ATOM 1978 C CA . TRP A 1 247 ? -5.728 -2.817 13.063 1.00 95.69 247 TRP A CA 1
ATOM 1979 C C . TRP A 1 247 ? -4.211 -2.802 13.282 1.00 95.69 247 TRP A C 1
ATOM 1981 O O . TRP A 1 247 ? -3.637 -3.721 13.868 1.00 95.69 247 TRP A O 1
ATOM 1991 N N . LYS A 1 248 ? -3.521 -1.750 12.829 1.00 94.50 248 LYS A N 1
ATOM 1992 C CA . LYS A 1 248 ? -2.064 -1.630 13.006 1.00 94.50 248 LYS A CA 1
ATOM 1993 C C . LYS A 1 248 ? -1.679 -1.464 14.474 1.00 94.50 248 LYS A C 1
ATOM 1995 O O . LYS A 1 248 ? -2.455 -0.987 15.307 1.00 94.50 248 LYS A O 1
ATOM 2000 N N . LYS A 1 249 ? -0.425 -1.775 14.806 1.00 94.06 249 LYS A N 1
ATOM 2001 C CA . LYS A 1 249 ? 0.123 -1.619 16.164 1.00 94.06 249 LYS A CA 1
ATOM 2002 C C . LYS A 1 249 ? -0.066 -0.212 16.719 1.00 94.06 249 LYS A C 1
ATOM 2004 O O . LYS A 1 249 ? -0.299 -0.076 17.911 1.00 94.06 249 LYS A O 1
ATOM 2009 N N . SER A 1 250 ? 0.010 0.826 15.887 1.00 94.56 250 SER A N 1
ATOM 2010 C CA . SER A 1 250 ? -0.134 2.217 16.331 1.00 94.56 250 SER A CA 1
ATOM 2011 C C . SER A 1 250 ? -1.517 2.530 16.910 1.00 94.56 250 SER A C 1
ATOM 2013 O O . SER A 1 250 ? -1.595 3.179 17.948 1.00 94.56 250 SER A O 1
ATOM 2015 N N . ILE A 1 251 ? -2.597 2.068 16.266 1.00 94.88 251 ILE A N 1
ATOM 2016 C CA . ILE A 1 251 ? -3.969 2.318 16.735 1.00 94.88 251 ILE A CA 1
ATOM 2017 C C . ILE A 1 251 ? -4.323 1.379 17.889 1.00 94.88 251 ILE A C 1
ATOM 2019 O O . ILE A 1 251 ? -4.866 1.823 18.895 1.00 94.88 251 ILE A O 1
ATOM 2023 N N . ASN A 1 252 ? -3.873 0.122 17.819 1.00 93.56 252 ASN A N 1
ATOM 2024 C CA . ASN A 1 252 ? -3.958 -0.824 18.932 1.00 93.56 252 ASN A CA 1
ATOM 2025 C C . ASN A 1 252 ? -3.281 -0.295 20.201 1.00 93.56 252 ASN A C 1
ATOM 2027 O O . ASN A 1 252 ? -3.820 -0.413 21.300 1.00 93.56 252 ASN A O 1
ATOM 2031 N N . ARG A 1 253 ? -2.090 0.289 20.051 1.00 93.38 253 ARG A N 1
ATOM 2032 C CA . ARG A 1 253 ? -1.350 0.917 21.142 1.00 93.38 253 ARG A CA 1
ATOM 2033 C C . ARG A 1 253 ? -2.110 2.116 21.700 1.00 93.38 253 ARG A C 1
ATOM 2035 O O . ARG A 1 253 ? -2.303 2.172 22.908 1.00 93.38 253 ARG A O 1
ATOM 2042 N N . PHE A 1 254 ? -2.565 3.023 20.833 1.00 94.62 254 PHE A N 1
ATOM 2043 C CA . PHE A 1 254 ? -3.323 4.204 21.246 1.00 94.62 254 PHE A CA 1
ATOM 2044 C C . PHE A 1 254 ? -4.553 3.835 22.071 1.00 94.62 254 PHE A C 1
ATOM 2046 O O . PHE A 1 254 ? -4.730 4.352 23.173 1.00 94.62 254 PHE A O 1
ATOM 2053 N N . TYR A 1 255 ? -5.354 2.898 21.566 1.00 91.75 255 TYR A N 1
ATOM 2054 C CA . TYR A 1 255 ? -6.585 2.479 22.218 1.00 91.75 255 TYR A CA 1
ATOM 2055 C C . TYR A 1 255 ? -6.333 1.879 23.600 1.00 91.75 255 TYR A C 1
ATOM 2057 O O . TYR A 1 255 ? -7.020 2.239 24.547 1.00 91.75 255 TYR A O 1
ATOM 2065 N N . LYS A 1 256 ? -5.322 1.008 23.730 1.00 90.31 256 LYS A N 1
ATOM 2066 C CA . LYS A 1 256 ? -4.971 0.359 25.004 1.00 90.31 256 LYS A CA 1
ATOM 2067 C C . LYS A 1 256 ? -4.385 1.329 26.028 1.00 90.31 256 LYS A C 1
ATOM 2069 O O . LYS A 1 256 ? -4.718 1.227 27.199 1.00 90.31 256 LYS A O 1
ATOM 2074 N N . GLU A 1 257 ? -3.499 2.230 25.604 1.00 91.62 257 GLU A N 1
ATOM 2075 C CA . GLU A 1 257 ? -2.791 3.149 26.510 1.00 91.62 257 GLU A CA 1
ATOM 2076 C C . GLU A 1 257 ? -3.667 4.304 27.014 1.00 91.62 257 GLU A C 1
ATOM 2078 O O . GLU A 1 257 ? -3.341 4.890 28.039 1.00 91.62 257 GLU A O 1
ATOM 2083 N N . ASN A 1 258 ? -4.743 4.654 26.299 1.00 88.81 258 ASN A N 1
ATOM 2084 C CA . ASN A 1 258 ? -5.576 5.821 26.616 1.00 88.81 258 ASN A CA 1
ATOM 2085 C C . ASN A 1 258 ? -7.014 5.440 27.020 1.00 88.81 258 ASN A C 1
ATOM 2087 O O . ASN A 1 258 ? -7.862 6.321 27.136 1.00 88.81 258 ASN A O 1
ATOM 2091 N N . ARG A 1 259 ? -7.290 4.143 27.228 1.00 83.75 259 ARG A N 1
ATOM 2092 C CA . ARG A 1 259 ? -8.602 3.645 27.663 1.00 83.75 259 ARG A CA 1
ATOM 2093 C C . ARG A 1 259 ? -8.917 4.106 29.094 1.00 83.75 259 ARG A C 1
ATOM 2095 O O . ARG A 1 259 ? -8.068 3.899 29.959 1.00 83.75 259 ARG A O 1
ATOM 2102 N N . PRO A 1 260 ? -10.120 4.647 29.363 1.00 84.38 260 PRO A N 1
ATOM 2103 C CA . PRO A 1 260 ? -10.598 4.888 30.722 1.00 84.38 260 PRO A CA 1
ATOM 2104 C C . PRO A 1 260 ? -10.609 3.605 31.569 1.00 84.38 260 PRO A C 1
ATOM 2106 O O . PRO A 1 260 ? -10.933 2.523 31.071 1.00 84.38 260 PRO A O 1
ATOM 2109 N N . ASP A 1 261 ? -10.249 3.717 32.850 1.00 77.69 261 ASP A N 1
ATOM 2110 C CA . ASP A 1 261 ? -10.098 2.572 33.766 1.00 77.69 261 ASP A CA 1
ATOM 2111 C C . ASP A 1 261 ? -11.413 1.812 34.024 1.00 77.69 261 ASP A C 1
ATOM 2113 O O . ASP A 1 261 ? -11.399 0.627 34.360 1.00 77.69 261 ASP A O 1
ATOM 2117 N N . ASP A 1 262 ? -12.553 2.475 33.841 1.00 76.44 262 ASP A N 1
ATOM 2118 C CA . ASP A 1 262 ? -13.904 1.948 34.036 1.00 76.44 262 ASP A CA 1
ATOM 2119 C C . ASP A 1 262 ? -14.456 1.179 32.820 1.00 76.44 262 ASP A C 1
ATOM 2121 O O . ASP A 1 262 ? -15.517 0.559 32.914 1.00 76.44 262 ASP A O 1
ATOM 2125 N N . MET A 1 263 ? -13.734 1.149 31.691 1.00 68.69 263 MET A N 1
ATOM 2126 C CA . MET A 1 263 ? -14.147 0.427 30.483 1.00 68.69 263 MET A CA 1
ATOM 2127 C C . MET A 1 263 ? -13.406 -0.903 30.282 1.00 68.69 263 MET A C 1
ATOM 2129 O O . MET A 1 263 ? -12.182 -1.008 30.376 1.00 68.69 263 MET A O 1
ATOM 2133 N N . HIS A 1 264 ? -14.163 -1.944 29.917 1.00 59.72 264 HIS A N 1
ATOM 2134 C CA . HIS A 1 264 ? -13.649 -3.293 29.638 1.00 59.72 264 HIS A CA 1
ATOM 2135 C C . HIS A 1 264 ? -13.604 -3.664 28.145 1.00 59.72 264 HIS A C 1
ATOM 2137 O O . HIS A 1 264 ? -13.224 -4.787 27.817 1.00 59.72 264 HIS A O 1
ATOM 2143 N N . SER A 1 265 ? -13.942 -2.752 27.228 1.00 61.31 265 SER A N 1
ATOM 2144 C CA . SER A 1 265 ? -13.901 -3.024 25.786 1.00 61.31 265 SER A CA 1
ATOM 2145 C C . SER A 1 265 ? -12.469 -3.259 25.286 1.00 61.31 265 SER A C 1
ATOM 2147 O O . SER A 1 265 ? -11.490 -2.677 25.768 1.00 61.31 265 SER A O 1
ATOM 2149 N N . THR A 1 266 ? -12.338 -4.149 24.307 1.00 66.00 266 THR A N 1
ATOM 2150 C CA . THR A 1 266 ? -11.096 -4.422 23.577 1.00 66.00 266 THR A CA 1
ATOM 2151 C C . THR A 1 266 ? -11.365 -4.249 22.094 1.00 66.00 266 THR A C 1
ATOM 2153 O O . THR A 1 266 ? -12.438 -4.644 21.641 1.00 66.00 266 THR A O 1
ATOM 2156 N N . ILE A 1 267 ? -10.391 -3.737 21.332 1.00 68.44 267 ILE A N 1
ATOM 2157 C CA . ILE A 1 267 ? -10.482 -3.766 19.866 1.00 68.44 267 ILE A CA 1
ATOM 2158 C C . ILE A 1 267 ? -10.752 -5.216 19.431 1.00 68.44 267 ILE A C 1
ATOM 2160 O O . ILE A 1 267 ? -10.034 -6.109 19.899 1.00 68.44 267 ILE A O 1
ATOM 2164 N N . PRO A 1 268 ? -11.766 -5.463 18.583 1.00 68.75 268 PRO A N 1
ATOM 2165 C CA . PRO A 1 268 ? -12.028 -6.787 18.035 1.00 68.75 268 PRO A CA 1
ATOM 2166 C C . PRO A 1 268 ? -10.765 -7.353 17.380 1.00 68.75 268 PRO A C 1
ATOM 2168 O O . PRO A 1 268 ? -10.097 -6.660 16.613 1.00 68.75 268 PRO A O 1
ATOM 2171 N N . ASP A 1 269 ? -10.425 -8.602 17.697 1.00 58.44 269 ASP A N 1
ATOM 2172 C CA . ASP A 1 269 ? -9.244 -9.261 17.137 1.00 58.44 269 ASP A CA 1
ATOM 2173 C C . ASP A 1 269 ? -9.384 -9.378 15.606 1.00 58.44 269 ASP A C 1
ATOM 2175 O O . ASP A 1 269 ? -10.489 -9.587 15.091 1.00 58.44 269 ASP A O 1
ATOM 2179 N N . ASP A 1 270 ? -8.268 -9.324 14.869 1.00 52.25 270 ASP A N 1
ATOM 2180 C CA . ASP A 1 270 ? -8.226 -9.452 13.394 1.00 52.25 270 ASP A CA 1
ATOM 2181 C C . ASP A 1 270 ? -8.956 -10.735 12.916 1.00 52.25 270 ASP A C 1
ATOM 2183 O O . ASP A 1 270 ? -9.393 -10.850 11.769 1.00 52.25 270 ASP A O 1
ATOM 2187 N N . ARG A 1 271 ? -9.096 -11.726 13.809 1.00 41.56 271 ARG A N 1
ATOM 2188 C CA . ARG A 1 271 ? -9.750 -13.020 13.570 1.00 41.56 271 ARG A CA 1
ATOM 2189 C C . ARG A 1 271 ? -11.274 -12.987 13.688 1.00 41.56 271 ARG A C 1
ATOM 2191 O O . ARG A 1 271 ? -11.930 -13.795 13.029 1.00 41.56 271 ARG A O 1
ATOM 2198 N N . THR A 1 272 ? -11.863 -12.090 14.481 1.00 38.56 272 THR A N 1
ATOM 2199 C CA . THR A 1 272 ? -13.323 -12.083 14.717 1.00 38.56 272 THR A CA 1
ATOM 2200 C C . THR A 1 272 ? -14.133 -11.753 13.460 1.00 38.56 272 THR A C 1
ATOM 2202 O O . THR A 1 272 ? -15.261 -12.214 13.318 1.00 38.56 272 THR A O 1
ATOM 2205 N N . THR A 1 273 ? -13.533 -11.066 12.488 1.00 42.91 273 THR A N 1
ATOM 2206 C CA . THR A 1 273 ? -14.158 -10.747 11.196 1.00 42.91 273 THR A CA 1
ATOM 2207 C C . THR A 1 273 ? -14.080 -11.891 10.176 1.00 42.91 273 THR A C 1
ATOM 2209 O O . THR A 1 273 ? -14.834 -11.925 9.208 1.00 42.91 273 THR A O 1
ATOM 2212 N N . THR A 1 274 ? -13.184 -12.866 10.376 1.00 37.97 274 THR A N 1
ATOM 2213 C CA . THR A 1 274 ? -12.986 -13.969 9.413 1.00 37.97 274 THR A CA 1
ATOM 2214 C C . THR A 1 274 ? -14.026 -15.089 9.510 1.00 37.97 274 THR A C 1
ATOM 2216 O O . THR A 1 274 ? -14.135 -15.885 8.582 1.00 37.97 274 THR A O 1
ATOM 2219 N N . GLN A 1 275 ? -14.827 -15.154 10.581 1.00 34.59 275 GLN A N 1
ATOM 2220 C CA . GLN A 1 275 ? -15.795 -16.247 10.780 1.00 34.59 275 GLN A CA 1
ATOM 2221 C C . GLN A 1 275 ? -17.170 -16.026 10.122 1.00 34.59 275 GLN A C 1
ATOM 2223 O O . GLN A 1 275 ? -17.970 -16.959 10.084 1.00 34.59 275 GLN A O 1
ATOM 2228 N N . THR A 1 276 ? -17.457 -14.849 9.555 1.00 31.83 276 THR A N 1
ATOM 2229 C CA . THR A 1 276 ? -18.770 -14.542 8.943 1.00 31.83 276 THR A CA 1
ATOM 2230 C C . THR A 1 276 ? -18.744 -14.308 7.433 1.00 31.83 276 THR A C 1
ATOM 2232 O O . THR A 1 276 ? -19.809 -14.246 6.816 1.00 31.83 276 THR A O 1
ATOM 2235 N N . ALA A 1 277 ? -17.570 -14.260 6.798 1.00 33.97 277 ALA A N 1
ATOM 2236 C CA . ALA A 1 277 ? -17.471 -14.176 5.343 1.00 33.97 277 ALA A CA 1
ATOM 2237 C C . ALA A 1 277 ? -17.802 -15.539 4.706 1.00 33.97 277 ALA A C 1
ATOM 2239 O O . ALA A 1 277 ? -16.918 -16.322 4.358 1.00 33.97 277 ALA A O 1
ATOM 2240 N N . LYS A 1 278 ? -19.098 -15.845 4.550 1.00 25.78 278 LYS A N 1
ATOM 2241 C CA . LYS A 1 278 ? -19.521 -16.891 3.611 1.00 25.78 278 LYS A CA 1
ATOM 2242 C C . LYS A 1 278 ? -18.982 -16.509 2.229 1.00 25.78 278 LYS A C 1
ATOM 2244 O O . LYS A 1 278 ? -19.163 -15.359 1.826 1.00 25.78 278 LYS A O 1
ATOM 2249 N N . PRO A 1 279 ? -18.332 -17.430 1.499 1.00 25.69 279 PRO A N 1
ATOM 2250 C CA . PRO A 1 279 ? -17.846 -17.129 0.165 1.00 25.69 279 PRO A CA 1
ATOM 2251 C C . PRO A 1 279 ? -19.029 -16.666 -0.684 1.00 25.69 279 PRO A C 1
ATOM 2253 O O . PRO A 1 279 ? -20.024 -17.383 -0.808 1.00 25.69 279 PRO A O 1
ATOM 2256 N N . ILE A 1 280 ? -18.928 -15.467 -1.265 1.00 30.92 280 ILE A N 1
ATOM 2257 C CA . ILE A 1 280 ? -19.775 -15.104 -2.400 1.00 30.92 280 ILE A CA 1
ATOM 2258 C C . ILE A 1 280 ? -19.472 -16.165 -3.453 1.00 30.92 280 ILE A C 1
ATOM 2260 O O . ILE A 1 280 ? -18.328 -16.314 -3.883 1.00 30.92 280 ILE A O 1
ATOM 2264 N N . CYS A 1 281 ? -20.479 -16.986 -3.733 1.00 26.00 281 CYS A N 1
ATOM 2265 C CA . CYS A 1 281 ? -20.372 -18.210 -4.504 1.00 26.00 281 CYS A CA 1
ATOM 2266 C C . CYS A 1 281 ? -19.678 -17.928 -5.845 1.00 26.00 281 CYS A C 1
ATOM 2268 O O . CYS A 1 281 ? -20.269 -17.337 -6.745 1.00 26.00 281 CYS A O 1
ATOM 2270 N N . GLN A 1 282 ? -18.417 -18.344 -5.983 1.00 26.94 282 GLN A N 1
ATOM 2271 C CA . GLN A 1 282 ? -17.813 -18.539 -7.294 1.00 26.94 282 GLN A CA 1
ATOM 2272 C C . GLN A 1 282 ? -18.414 -19.825 -7.855 1.00 26.94 282 GLN A C 1
ATOM 2274 O O . GLN A 1 282 ? -17.936 -20.922 -7.573 1.00 26.94 282 GLN A O 1
ATOM 2279 N N . SER A 1 283 ? -19.498 -19.708 -8.617 1.00 25.31 283 SER A N 1
ATOM 2280 C CA . SER A 1 283 ? -19.990 -20.821 -9.420 1.00 25.31 283 SER A CA 1
ATOM 2281 C C . SER A 1 283 ? -19.057 -21.009 -10.618 1.00 25.31 283 SER A C 1
ATOM 2283 O O . SER A 1 283 ? -19.205 -20.391 -11.669 1.00 25.31 283 SER A O 1
ATOM 2285 N N . VAL A 1 284 ? -18.056 -21.873 -10.454 1.00 23.69 284 VAL A N 1
ATOM 2286 C CA . VAL A 1 284 ? -17.297 -22.425 -11.579 1.00 23.69 284 VAL A CA 1
ATOM 2287 C C . VAL A 1 284 ? -18.187 -23.477 -12.240 1.00 23.69 284 VAL A C 1
ATOM 2289 O O . VAL A 1 284 ? -18.394 -24.555 -11.689 1.00 23.69 284 VAL A O 1
ATOM 2292 N N . LEU A 1 285 ? -18.749 -23.160 -13.406 1.00 22.73 285 LEU A N 1
ATOM 2293 C CA . LEU A 1 285 ? -19.410 -24.151 -14.254 1.00 22.73 285 LEU A CA 1
ATOM 2294 C C . LEU A 1 285 ? -18.337 -24.922 -15.029 1.00 22.73 285 LEU A C 1
ATOM 2296 O O . LEU A 1 285 ? -17.673 -24.365 -15.900 1.00 22.73 285 LEU A O 1
ATOM 2300 N N . SER A 1 286 ? -18.164 -26.204 -14.711 1.00 23.86 286 SER A N 1
ATOM 2301 C CA . SER A 1 286 ? -17.462 -27.149 -15.576 1.00 23.86 286 SER A CA 1
ATOM 2302 C C . SER A 1 286 ? -18.445 -27.727 -16.598 1.00 23.86 286 SER A C 1
ATOM 2304 O O . SER A 1 286 ? -19.565 -28.105 -16.257 1.00 23.86 286 SER A O 1
ATOM 2306 N N . VAL A 1 287 ? -18.029 -27.803 -17.862 1.00 26.69 287 VAL A N 1
ATOM 2307 C CA . VAL A 1 287 ? -18.775 -28.490 -18.925 1.00 26.69 287 VAL A CA 1
ATOM 2308 C C . VAL A 1 287 ? -17.956 -29.705 -19.345 1.00 26.69 287 VAL A C 1
ATOM 2310 O O . VAL A 1 287 ? -16.789 -29.570 -19.701 1.00 26.69 287 VAL A O 1
ATOM 2313 N N . SER A 1 288 ? -18.555 -30.894 -19.264 1.00 27.59 288 SER A N 1
ATOM 2314 C CA . SER A 1 288 ? -17.982 -32.129 -19.810 1.00 27.59 288 SER A CA 1
ATOM 2315 C C . SER A 1 288 ? -18.417 -32.285 -21.261 1.00 27.59 288 SER A C 1
ATOM 2317 O O . SER A 1 288 ? -19.608 -32.416 -21.538 1.00 27.59 288 SER A O 1
ATOM 2319 N N . ASP A 1 289 ? -17.448 -32.356 -22.167 1.00 33.25 289 ASP A N 1
ATOM 2320 C CA . ASP A 1 289 ? -17.638 -32.746 -23.562 1.00 33.25 289 ASP A CA 1
ATOM 2321 C C . ASP A 1 289 ? -18.207 -34.163 -23.669 1.00 33.25 289 ASP A C 1
ATOM 2323 O O . ASP A 1 289 ? -17.498 -35.109 -23.330 1.00 33.25 289 ASP A O 1
ATOM 2327 N N . LYS A 1 290 ? -19.433 -34.315 -24.198 1.00 29.61 290 LYS A N 1
ATOM 2328 C CA . LYS A 1 290 ? -19.824 -35.424 -25.095 1.00 29.61 290 LYS A CA 1
ATOM 2329 C C . LYS A 1 290 ? -20.971 -35.002 -26.032 1.00 29.61 290 LYS A C 1
ATOM 2331 O O . LYS A 1 290 ? -22.137 -35.074 -25.669 1.00 29.61 290 LYS A O 1
ATOM 2336 N N . ASN A 1 291 ? -20.585 -34.716 -27.276 1.00 29.45 291 ASN A N 1
ATOM 2337 C CA . ASN A 1 291 ? -21.361 -34.733 -28.526 1.00 29.45 291 ASN A CA 1
ATOM 2338 C C . ASN A 1 291 ? -22.386 -33.619 -28.853 1.00 29.45 291 ASN A C 1
ATOM 2340 O O . ASN A 1 291 ? -23.034 -33.067 -27.969 1.00 29.45 291 ASN A O 1
ATOM 2344 N N . PRO A 1 292 ? -22.547 -33.296 -30.160 1.00 40.66 292 PRO A N 1
ATOM 2345 C CA . PRO A 1 292 ? -22.989 -31.991 -30.628 1.00 40.66 292 PRO A CA 1
ATOM 2346 C C . PRO A 1 292 ? -24.318 -32.092 -31.386 1.00 40.66 292 PRO A C 1
ATOM 2348 O O . PRO A 1 292 ? -24.313 -32.395 -32.573 1.00 40.66 292 PRO A O 1
ATOM 2351 N N . SER A 1 293 ? -25.451 -31.822 -30.736 1.00 28.48 293 SER A N 1
ATOM 2352 C CA . SER A 1 293 ? -26.709 -31.469 -31.421 1.00 28.48 293 SER A CA 1
ATOM 2353 C C . SER A 1 293 ? -27.865 -31.279 -30.429 1.00 28.48 293 SER A C 1
ATOM 2355 O O . SER A 1 293 ? -28.150 -32.183 -29.649 1.00 28.48 293 SER A O 1
ATOM 2357 N N . VAL A 1 294 ? -28.594 -30.165 -30.594 1.00 30.05 294 VAL A N 1
ATOM 2358 C CA . VAL A 1 294 ? -29.936 -29.818 -30.052 1.00 30.05 294 VAL A CA 1
ATOM 2359 C C . VAL A 1 294 ? -30.017 -29.385 -28.554 1.00 30.05 294 VAL A C 1
ATOM 2361 O O . VAL A 1 294 ? -29.048 -29.542 -27.821 1.00 30.05 294 VAL A O 1
ATOM 2364 N N . PRO A 1 295 ? -31.072 -28.650 -28.121 1.00 27.86 295 PRO A N 1
ATOM 2365 C CA . PRO A 1 295 ? -30.990 -27.353 -27.440 1.00 27.86 295 PRO A CA 1
ATOM 2366 C C . PRO A 1 295 ? -31.105 -27.461 -25.906 1.00 27.86 295 PRO A C 1
ATOM 2368 O O . PRO A 1 295 ? -31.908 -28.235 -25.387 1.00 27.86 295 PRO A O 1
ATOM 2371 N N . LEU A 1 296 ? -30.353 -26.648 -25.155 1.00 26.17 296 LEU A N 1
ATOM 2372 C CA . LEU A 1 296 ? -30.412 -26.669 -23.689 1.00 26.17 296 LEU A CA 1
ATOM 2373 C C . LEU A 1 296 ? -31.754 -26.108 -23.180 1.00 26.17 296 LEU A C 1
ATOM 2375 O O . LEU A 1 296 ? -31.981 -24.898 -23.171 1.00 26.17 296 LEU A O 1
ATOM 2379 N N . GLN A 1 297 ? -32.641 -27.003 -22.741 1.00 26.00 297 GLN A N 1
ATOM 2380 C CA . GLN A 1 297 ? -33.771 -26.672 -21.877 1.00 26.00 297 GLN A CA 1
ATOM 2381 C C . GLN A 1 297 ? -33.290 -26.359 -20.451 1.00 26.00 297 GLN A C 1
ATOM 2383 O O . GLN A 1 297 ? -32.352 -26.954 -19.927 1.00 26.00 297 GLN A O 1
ATOM 2388 N N . SER A 1 298 ? -33.993 -25.407 -19.846 1.00 29.84 298 SER A N 1
ATOM 2389 C CA . SER A 1 298 ? -33.952 -24.918 -18.467 1.00 29.84 298 SER A CA 1
ATOM 2390 C C . SER A 1 298 ? -33.522 -25.908 -17.371 1.00 29.84 298 SER A C 1
ATOM 2392 O O . SER A 1 298 ? -34.203 -26.903 -17.129 1.00 29.84 298 SER A O 1
ATOM 2394 N N . ALA A 1 299 ? -32.525 -25.514 -16.573 1.00 24.16 299 ALA A N 1
ATOM 2395 C CA . ALA A 1 299 ? -32.360 -25.960 -15.188 1.00 24.16 299 ALA A CA 1
ATOM 2396 C C . ALA A 1 299 ? -32.364 -24.734 -14.257 1.00 24.16 299 ALA A C 1
ATOM 2398 O O . ALA A 1 299 ? -31.327 -24.203 -13.871 1.00 24.16 299 ALA A O 1
ATOM 2399 N N . LEU A 1 300 ? -33.569 -24.262 -13.930 1.00 26.72 300 LEU A N 1
ATOM 2400 C CA . LEU A 1 300 ? -33.830 -23.337 -12.827 1.00 26.72 300 LEU A CA 1
ATOM 2401 C C . LEU A 1 300 ? -33.795 -24.134 -11.513 1.00 26.72 300 LEU A C 1
ATOM 2403 O O . LEU A 1 300 ? -34.734 -24.877 -11.226 1.00 26.72 300 LEU A O 1
ATOM 2407 N N . MET A 1 301 ? -32.760 -23.960 -10.686 1.00 22.69 301 MET A N 1
ATOM 2408 C CA . MET A 1 301 ? -32.924 -24.159 -9.243 1.00 22.69 301 MET A CA 1
ATOM 2409 C C . MET A 1 301 ? -33.493 -22.866 -8.645 1.00 22.69 301 MET A C 1
ATOM 2411 O O . MET A 1 301 ? -32.912 -21.791 -8.752 1.00 22.69 301 MET A O 1
ATOM 2415 N N . ARG A 1 302 ? -34.699 -23.007 -8.096 1.00 24.52 302 ARG A N 1
ATOM 2416 C CA . ARG A 1 302 ? -35.620 -21.988 -7.572 1.00 24.52 302 ARG A CA 1
ATOM 2417 C C . ARG A 1 302 ? -35.037 -21.123 -6.437 1.00 24.52 302 ARG A C 1
ATOM 2419 O O . ARG A 1 302 ? -34.408 -21.676 -5.539 1.00 24.52 302 ARG A O 1
ATOM 2426 N N . PRO A 1 303 ? -35.481 -19.861 -6.310 1.00 26.83 303 PRO A N 1
ATOM 2427 C CA . PRO A 1 303 ? -36.052 -19.326 -5.076 1.00 26.83 303 PRO A CA 1
ATOM 2428 C C . PRO A 1 303 ? -37.599 -19.427 -5.107 1.00 26.83 303 PRO A C 1
ATOM 2430 O O . PRO A 1 303 ? -38.178 -19.640 -6.177 1.00 26.83 303 PRO A O 1
ATOM 2433 N N . PRO A 1 304 ? -38.299 -19.354 -3.955 1.00 28.39 304 PRO A N 1
ATOM 2434 C CA . PRO A 1 304 ? -39.751 -19.530 -3.892 1.00 28.39 304 PRO A CA 1
ATOM 2435 C C . PRO A 1 304 ? -40.507 -18.416 -4.645 1.00 28.39 304 PRO A C 1
ATOM 2437 O O . PRO A 1 304 ? -39.962 -17.336 -4.870 1.00 28.39 304 PRO A O 1
ATOM 2440 N N . PRO A 1 305 ? -41.755 -18.686 -5.069 1.00 31.77 305 PRO A N 1
ATOM 2441 C CA . PRO A 1 305 ? -42.423 -17.945 -6.128 1.00 31.77 305 PRO A CA 1
ATOM 2442 C C . PRO A 1 305 ? -43.139 -16.713 -5.583 1.00 31.77 305 PRO A C 1
ATOM 2444 O O . PRO A 1 305 ? -43.943 -16.844 -4.666 1.00 31.77 305 PRO A O 1
ATOM 2447 N N . LEU A 1 306 ? -42.966 -15.555 -6.222 1.00 26.55 306 LEU A N 1
ATOM 2448 C CA . LEU A 1 306 ? -43.998 -14.520 -6.236 1.00 26.55 306 LEU A CA 1
ATOM 2449 C C . LEU A 1 306 ? -44.122 -13.910 -7.642 1.00 26.55 306 LEU A C 1
ATOM 2451 O O . LEU A 1 306 ? -43.263 -13.171 -8.101 1.00 26.55 306 LEU A O 1
ATOM 2455 N N . LEU A 1 307 ? -45.250 -14.264 -8.270 1.00 28.58 307 LEU A N 1
ATOM 2456 C CA . LEU A 1 307 ? -46.016 -13.536 -9.289 1.00 28.58 307 LEU A CA 1
ATOM 2457 C C . LEU A 1 307 ? -45.389 -13.305 -10.682 1.00 28.58 307 LEU A C 1
ATOM 2459 O O . LEU A 1 307 ? -44.796 -12.279 -10.976 1.00 28.58 307 LEU A O 1
ATOM 2463 N N . GLY A 1 308 ? -45.691 -14.254 -11.578 1.00 33.88 308 GLY A N 1
ATOM 2464 C CA . GLY A 1 308 ? -46.360 -13.984 -12.861 1.00 33.88 308 GLY A CA 1
ATOM 2465 C C . GLY A 1 308 ? -45.657 -13.086 -13.884 1.00 33.88 308 GLY A C 1
ATOM 2466 O O . GLY A 1 308 ? -45.982 -11.913 -14.005 1.00 33.88 308 GLY A O 1
ATOM 2467 N N . GLY A 1 309 ? -44.815 -13.682 -14.730 1.00 27.02 309 GLY A N 1
ATOM 2468 C CA . GLY A 1 309 ? -44.370 -13.072 -15.984 1.00 27.02 309 GLY A CA 1
ATOM 2469 C C . GLY A 1 309 ? -43.493 -14.033 -16.780 1.00 27.02 309 GLY A C 1
ATOM 2470 O O . GLY A 1 309 ? -42.329 -14.224 -16.447 1.00 27.02 309 GLY A O 1
ATOM 2471 N N . GLY A 1 310 ? -44.055 -14.686 -17.799 1.00 25.34 310 GLY A N 1
ATOM 2472 C CA . GLY A 1 310 ? -43.289 -15.533 -18.715 1.00 25.34 310 GLY A CA 1
ATOM 2473 C C . GLY A 1 310 ? -42.495 -14.685 -19.712 1.00 25.34 310 GLY A C 1
ATOM 2474 O O . GLY A 1 310 ? -43.050 -13.766 -20.308 1.00 25.34 310 GLY A O 1
ATOM 2475 N N . LEU A 1 311 ? -41.216 -15.004 -19.917 1.00 29.75 311 LEU A N 1
ATOM 2476 C CA . LEU A 1 311 ? -40.406 -14.464 -21.013 1.00 29.75 311 LEU A CA 1
ATOM 2477 C C . LEU A 1 311 ? -40.451 -15.423 -22.209 1.00 29.75 311 LEU A C 1
ATOM 2479 O O . LEU A 1 311 ? -40.207 -16.618 -22.057 1.00 29.75 311 LEU A O 1
ATOM 2483 N N . SER A 1 312 ? -40.736 -14.892 -23.399 1.00 27.22 312 SER A N 1
ATOM 2484 C CA . SER A 1 312 ? -40.526 -15.572 -24.685 1.00 27.22 312 SER A CA 1
ATOM 2485 C C . SER A 1 312 ? -39.386 -14.874 -25.438 1.00 27.22 312 SER A C 1
ATOM 2487 O O . SER A 1 312 ? -39.365 -13.642 -25.451 1.00 27.22 312 SER A O 1
ATOM 2489 N N . PRO A 1 313 ? -38.443 -15.597 -26.069 1.00 32.06 313 PRO A N 1
ATOM 2490 C CA . PRO A 1 313 ? -37.388 -14.972 -26.860 1.00 32.06 313 PRO A CA 1
ATOM 2491 C C . PRO A 1 313 ? -37.929 -14.470 -28.208 1.00 32.06 313 PRO A C 1
ATOM 2493 O O . PRO A 1 313 ? -38.724 -15.146 -28.861 1.00 32.06 313 PRO A O 1
ATOM 2496 N N . ALA A 1 314 ? -37.462 -13.299 -28.643 1.00 25.08 314 ALA A N 1
ATOM 2497 C CA . ALA A 1 314 ? -37.740 -12.739 -29.961 1.00 25.08 314 ALA A CA 1
ATOM 2498 C C . ALA A 1 314 ? -36.488 -12.826 -30.855 1.00 25.08 314 ALA A C 1
ATOM 2500 O O . ALA A 1 314 ? -35.467 -12.215 -30.552 1.00 25.08 314 ALA A O 1
ATOM 2501 N N . GLY A 1 315 ? -36.598 -13.546 -31.978 1.00 33.09 315 GLY A N 1
ATOM 2502 C CA . GLY A 1 315 ? -35.724 -13.402 -33.152 1.00 33.09 315 GLY A CA 1
ATOM 2503 C C . GLY A 1 315 ? -34.629 -14.459 -33.372 1.00 33.09 315 GLY A C 1
ATOM 2504 O O . GLY A 1 315 ? -34.121 -15.087 -32.449 1.00 33.09 315 GLY A O 1
ATOM 2505 N N . THR A 1 316 ? -34.250 -14.630 -34.645 1.00 32.34 316 THR A N 1
ATOM 2506 C CA . THR A 1 316 ? -33.109 -15.436 -35.126 1.00 32.34 316 THR A CA 1
ATOM 2507 C C . THR A 1 316 ? -32.017 -14.518 -35.686 1.00 32.34 316 THR A C 1
ATOM 2509 O O . THR A 1 316 ? -32.323 -13.673 -36.527 1.00 32.34 316 THR A O 1
ATOM 2512 N N . ALA A 1 317 ? -30.752 -14.702 -35.293 1.00 34.78 317 ALA A N 1
ATOM 2513 C CA . ALA A 1 317 ? -29.622 -13.870 -35.734 1.00 34.78 317 ALA A CA 1
ATOM 2514 C C . ALA A 1 317 ? -28.658 -14.617 -36.675 1.00 34.78 317 ALA A C 1
ATOM 2516 O O . ALA A 1 317 ? -28.459 -15.826 -36.536 1.00 34.78 317 ALA A O 1
ATOM 2517 N N . LYS A 1 318 ? -28.036 -13.903 -37.628 1.00 31.47 318 LYS A N 1
ATOM 2518 C CA . LYS A 1 318 ? -27.006 -14.447 -38.535 1.00 31.47 318 LYS A CA 1
ATOM 2519 C C . LYS A 1 318 ? -25.591 -14.258 -37.966 1.00 31.47 318 LYS A C 1
ATOM 2521 O O . LYS A 1 318 ? -25.344 -13.461 -37.067 1.00 31.47 318 LYS A O 1
ATOM 2526 N N . ARG A 1 319 ? -24.647 -15.035 -38.506 1.00 32.50 319 ARG A N 1
ATOM 2527 C CA . ARG A 1 319 ? -23.225 -15.053 -38.123 1.00 32.50 319 ARG A CA 1
ATOM 2528 C C . ARG A 1 319 ? -22.622 -13.639 -38.246 1.00 32.50 319 ARG A C 1
ATOM 2530 O O . ARG A 1 319 ? -22.718 -13.041 -39.312 1.00 32.50 319 ARG A O 1
ATOM 2537 N N . GLY A 1 320 ? -22.012 -13.125 -37.174 1.00 34.38 320 GLY A N 1
ATOM 2538 C CA . GLY A 1 320 ? -21.373 -11.798 -37.146 1.00 34.38 320 GLY A CA 1
ATOM 2539 C C . GLY A 1 320 ? -22.288 -10.612 -36.807 1.00 34.38 320 GLY A C 1
ATOM 2540 O O . GLY A 1 320 ? -21.844 -9.474 -36.913 1.00 34.38 320 GLY A O 1
ATOM 2541 N N . THR A 1 321 ? -23.542 -10.839 -36.405 1.00 35.75 321 THR A N 1
ATOM 2542 C CA . THR A 1 321 ? -24.459 -9.756 -36.008 1.00 35.75 321 THR A CA 1
ATOM 2543 C C . THR A 1 321 ? -24.359 -9.455 -34.509 1.00 35.75 321 THR A C 1
ATOM 2545 O O . THR A 1 321 ? -24.464 -10.366 -33.689 1.00 35.75 321 THR A O 1
ATOM 2548 N N . THR A 1 322 ? -24.190 -8.180 -34.157 1.00 34.53 322 THR A N 1
ATOM 2549 C CA . THR A 1 322 ? -24.345 -7.667 -32.787 1.00 34.53 322 THR A CA 1
ATOM 2550 C C . THR A 1 322 ? -25.824 -7.704 -32.403 1.00 34.53 322 THR A C 1
ATOM 2552 O O . THR A 1 322 ? -26.654 -7.180 -33.145 1.00 34.53 322 THR A O 1
ATOM 2555 N N . LEU A 1 323 ? -26.170 -8.330 -31.278 1.00 35.16 323 LEU A N 1
ATOM 2556 C CA . LEU A 1 323 ? -27.545 -8.363 -30.768 1.00 35.16 323 LEU A CA 1
ATOM 2557 C C . LEU A 1 323 ? -27.708 -7.385 -29.608 1.00 35.16 323 LEU A C 1
ATOM 2559 O O . LEU A 1 323 ? -26.917 -7.416 -28.670 1.00 35.16 323 LEU A O 1
ATOM 2563 N N . GLU A 1 324 ? -28.757 -6.564 -29.659 1.00 30.91 324 GLU A N 1
ATOM 2564 C CA . GLU A 1 324 ? -29.148 -5.669 -28.570 1.00 30.91 324 GLU A CA 1
ATOM 2565 C C . GLU A 1 324 ? -30.389 -6.210 -27.834 1.00 30.91 324 GLU A C 1
ATOM 2567 O O . GLU A 1 324 ? -31.468 -6.299 -28.412 1.00 30.91 324 GLU A O 1
ATOM 2572 N N . GLY A 1 325 ? -30.212 -6.533 -26.546 1.00 31.86 325 GLY A N 1
ATOM 2573 C CA . GLY A 1 325 ? -31.211 -6.380 -25.476 1.00 31.86 325 GLY A CA 1
ATOM 2574 C C . GLY A 1 325 ? -32.304 -7.446 -25.278 1.00 31.86 325 GLY A C 1
ATOM 2575 O O . GLY A 1 325 ? -33.142 -7.677 -26.142 1.00 31.86 325 GLY A O 1
ATOM 2576 N N . PHE A 1 326 ? -32.400 -7.969 -24.045 1.00 32.56 326 PHE A N 1
ATOM 2577 C CA . PHE A 1 326 ? -33.648 -8.488 -23.460 1.00 32.56 326 PHE A CA 1
ATOM 2578 C C . PHE A 1 326 ? -33.874 -7.873 -22.070 1.00 32.56 326 PHE A C 1
ATOM 2580 O O . PHE A 1 326 ? -32.926 -7.658 -21.320 1.00 32.56 326 PHE A O 1
ATOM 2587 N N . TYR A 1 327 ? -35.140 -7.597 -21.742 1.00 33.34 327 TYR A N 1
ATOM 2588 C CA . TYR A 1 327 ? -35.586 -6.936 -20.511 1.00 33.34 327 TYR A CA 1
ATOM 2589 C C . TYR A 1 327 ? -36.218 -7.921 -19.525 1.00 33.34 327 TYR A C 1
ATOM 2591 O O . TYR A 1 327 ? -37.049 -8.738 -19.922 1.00 33.34 327 TYR A O 1
ATOM 2599 N N . GLN A 1 328 ? -35.960 -7.738 -18.228 1.00 31.98 328 GLN A N 1
ATOM 2600 C CA . GLN A 1 328 ? -36.867 -8.193 -17.173 1.00 31.98 328 GLN A CA 1
ATOM 2601 C C . GLN A 1 328 ? -36.836 -7.214 -15.991 1.00 31.98 328 GLN A C 1
ATOM 2603 O O . GLN A 1 328 ? -35.778 -6.922 -15.451 1.00 31.98 328 GLN A O 1
ATOM 2608 N N . THR A 1 329 ? -38.013 -6.687 -15.632 1.00 33.66 329 THR A N 1
ATOM 2609 C CA . THR A 1 329 ? -38.299 -5.908 -14.408 1.00 33.66 329 THR A CA 1
ATOM 2610 C C . THR A 1 329 ? -37.248 -4.864 -14.003 1.00 33.66 329 THR A C 1
ATOM 2612 O O . THR A 1 329 ? -36.496 -5.059 -13.057 1.00 33.66 329 THR A O 1
ATOM 2615 N N . GLY A 1 330 ? -37.276 -3.706 -14.667 1.00 34.53 330 GLY A N 1
ATOM 2616 C CA . GLY A 1 330 ? -36.756 -2.448 -14.112 1.00 34.53 330 GLY A CA 1
ATOM 2617 C C . GLY A 1 330 ? -35.267 -2.140 -14.296 1.00 34.53 330 GLY A C 1
ATOM 2618 O O . GLY A 1 330 ? -34.892 -0.996 -14.059 1.00 34.53 330 GLY A O 1
ATOM 2619 N N . GLU A 1 331 ? -34.441 -3.070 -14.780 1.00 33.53 331 GLU A N 1
ATOM 2620 C CA . GLU A 1 331 ? -33.017 -2.820 -15.060 1.00 33.53 331 GLU A CA 1
ATOM 2621 C C . GLU A 1 331 ? -32.654 -3.108 -16.527 1.00 33.53 331 GLU A C 1
ATOM 2623 O O . GLU A 1 331 ? -33.082 -4.102 -17.114 1.00 33.53 331 GLU A O 1
ATOM 2628 N N . LEU A 1 332 ? -31.865 -2.208 -17.129 1.00 30.91 332 LEU A N 1
ATOM 2629 C CA . LEU A 1 332 ? -31.288 -2.364 -18.466 1.00 30.91 332 LEU A CA 1
ATOM 2630 C C . LEU A 1 332 ? -29.891 -2.988 -18.324 1.00 30.91 332 LEU A C 1
ATOM 2632 O O . LEU A 1 332 ? -28.971 -2.331 -17.840 1.00 30.91 332 LEU A O 1
ATOM 2636 N N . LEU A 1 333 ? -29.714 -4.231 -18.768 1.00 34.38 333 LEU A N 1
ATOM 2637 C CA . LEU A 1 333 ? -28.392 -4.846 -18.915 1.00 34.38 333 LEU A CA 1
ATOM 2638 C C . LEU A 1 333 ? -27.906 -4.639 -20.353 1.00 34.38 333 LEU A C 1
ATOM 2640 O O . LEU A 1 333 ? -28.564 -5.070 -21.300 1.00 34.38 333 LEU A O 1
ATOM 2644 N N . TYR A 1 334 ? -26.761 -3.974 -20.519 1.00 30.12 334 TYR A N 1
ATOM 2645 C CA . TYR A 1 334 ? -26.099 -3.813 -21.815 1.00 30.12 334 TYR A CA 1
ATOM 2646 C C . TYR A 1 334 ? -25.006 -4.876 -21.953 1.00 30.12 334 TYR A C 1
ATOM 2648 O O . TYR A 1 334 ? -24.186 -5.050 -21.053 1.00 30.12 334 TYR A O 1
ATOM 2656 N N . GLY A 1 335 ? -24.976 -5.578 -23.082 1.00 34.72 335 GLY A N 1
ATOM 2657 C CA . GLY A 1 335 ? -23.926 -6.536 -23.407 1.00 34.72 335 GLY A CA 1
ATOM 2658 C C . GLY A 1 335 ? -23.673 -6.538 -24.907 1.00 34.72 335 GLY A C 1
ATOM 2659 O O . GLY A 1 335 ? -24.618 -6.596 -25.688 1.00 34.72 335 GLY A O 1
ATOM 2660 N N . ILE A 1 336 ? -22.404 -6.468 -25.310 1.00 32.38 336 ILE A N 1
ATOM 2661 C CA . ILE A 1 336 ? -21.976 -6.630 -26.704 1.00 32.38 336 ILE A CA 1
ATOM 2662 C C . ILE A 1 336 ? -21.270 -7.979 -26.794 1.00 32.38 336 ILE A C 1
ATOM 2664 O O . ILE A 1 336 ? -20.328 -8.237 -26.047 1.00 32.38 336 ILE A O 1
ATOM 2668 N N . GLY A 1 337 ? -21.716 -8.838 -27.707 1.00 36.00 337 GLY A N 1
ATOM 2669 C CA . GLY A 1 337 ? -21.067 -10.115 -27.987 1.00 36.00 337 GLY A CA 1
ATOM 2670 C C . GLY A 1 337 ? -20.917 -10.344 -29.486 1.00 36.00 337 GLY A C 1
ATOM 2671 O O . GLY A 1 337 ? -21.844 -10.090 -30.254 1.00 36.00 337 GLY A O 1
ATOM 2672 N N . THR A 1 338 ? -19.760 -10.858 -29.900 1.00 36.88 338 THR A N 1
ATOM 2673 C CA . THR A 1 338 ? -19.517 -11.406 -31.241 1.00 36.88 338 THR A CA 1
ATOM 2674 C C . THR A 1 338 ? -19.391 -12.926 -31.159 1.00 36.88 338 THR A C 1
ATOM 2676 O O . THR A 1 338 ? -18.693 -13.467 -30.303 1.00 36.88 338 THR A O 1
ATOM 2679 N N . ILE A 1 339 ? -20.081 -13.635 -32.055 1.00 38.03 339 ILE A N 1
ATOM 2680 C CA . ILE A 1 339 ? -20.047 -15.102 -32.130 1.00 38.03 339 ILE A CA 1
ATOM 2681 C C . ILE A 1 339 ? -18.781 -15.534 -32.882 1.00 38.03 339 ILE A C 1
ATOM 2683 O O . ILE A 1 339 ? -18.638 -15.238 -34.070 1.00 38.03 339 ILE A O 1
ATOM 2687 N N . GLY A 1 340 ? -17.878 -16.246 -32.204 1.00 34.91 340 GLY A N 1
ATOM 2688 C CA . GLY A 1 340 ? -16.693 -16.853 -32.817 1.00 34.91 340 GLY A CA 1
ATOM 2689 C C . GLY A 1 340 ? -17.001 -18.150 -33.581 1.00 34.91 340 GLY A C 1
ATOM 2690 O O . GLY A 1 340 ? -18.021 -18.803 -33.357 1.00 34.91 340 GLY A O 1
ATOM 2691 N N . ASN A 1 341 ? -16.085 -18.560 -34.467 1.00 36.94 341 ASN A N 1
ATOM 2692 C CA . ASN A 1 341 ? -16.246 -19.697 -35.395 1.00 36.94 341 ASN A CA 1
ATOM 2693 C C . ASN A 1 341 ? -16.430 -21.086 -34.739 1.00 36.94 341 ASN A C 1
ATOM 2695 O O . ASN A 1 341 ? -16.701 -22.049 -35.451 1.00 36.94 341 ASN A O 1
ATOM 2699 N N . SER A 1 342 ? -16.314 -21.200 -33.414 1.00 39.25 342 SER A N 1
ATOM 2700 C CA . SER A 1 342 ? -16.512 -22.434 -32.639 1.00 39.25 342 SER A CA 1
ATOM 2701 C C . SER A 1 342 ? -17.856 -22.498 -31.897 1.00 39.25 342 SER A C 1
ATOM 2703 O O . SER A 1 342 ? -18.051 -23.387 -31.072 1.00 39.25 342 SER A O 1
ATOM 2705 N N . GLY A 1 343 ? -18.776 -21.553 -32.129 1.00 30.97 343 GLY A N 1
ATOM 2706 C CA . GLY A 1 343 ? -20.102 -21.554 -31.492 1.00 30.97 343 GLY A CA 1
ATOM 2707 C C . GLY A 1 343 ? -20.114 -21.167 -30.007 1.00 30.97 343 GLY A C 1
ATOM 2708 O O . GLY A 1 343 ? -21.131 -21.346 -29.346 1.00 30.97 343 GLY A O 1
ATOM 2709 N N . HIS A 1 344 ? -19.016 -20.620 -29.481 1.00 31.14 344 HIS A N 1
ATOM 2710 C CA . HIS A 1 344 ? -18.940 -20.104 -28.114 1.00 31.14 344 HIS A CA 1
ATOM 2711 C C . HIS A 1 344 ? -19.180 -18.585 -28.106 1.00 31.14 344 HIS A C 1
ATOM 2713 O O . HIS A 1 344 ? -18.573 -17.855 -28.893 1.00 31.14 344 HIS A O 1
ATOM 2719 N N . SER A 1 345 ? -20.042 -18.106 -27.207 1.00 33.06 345 SER A N 1
ATOM 2720 C CA . SER A 1 345 ? -20.213 -16.681 -26.897 1.00 33.06 345 SER A CA 1
ATOM 2721 C C . SER A 1 345 ? -19.600 -16.361 -25.535 1.00 33.06 345 SER A C 1
ATOM 2723 O O . SER A 1 345 ? -19.875 -17.062 -24.562 1.00 33.06 345 SER A O 1
ATOM 2725 N N . MET A 1 346 ? -18.832 -15.276 -25.446 1.00 29.86 346 MET A N 1
ATOM 2726 C CA . MET A 1 346 ? -18.461 -14.653 -24.175 1.00 29.86 346 MET A CA 1
ATOM 2727 C C . MET A 1 346 ? -19.456 -13.517 -23.924 1.00 29.86 346 MET A C 1
ATOM 2729 O O . MET A 1 346 ? -19.524 -12.583 -24.720 1.00 29.86 346 MET A O 1
ATOM 2733 N N . ALA A 1 347 ? -20.258 -13.610 -22.865 1.00 32.28 347 ALA A N 1
ATOM 2734 C CA . ALA A 1 347 ? -21.081 -12.499 -22.403 1.00 32.28 347 ALA A CA 1
ATOM 2735 C C . ALA A 1 347 ? -20.344 -11.805 -21.255 1.00 32.28 347 ALA A C 1
ATOM 2737 O O . ALA A 1 347 ? -20.000 -12.445 -20.262 1.00 32.28 347 ALA A O 1
ATOM 2738 N N . VAL A 1 348 ? -20.091 -10.507 -21.398 1.00 28.75 348 VAL A N 1
ATOM 2739 C CA . VAL A 1 348 ? -19.625 -9.654 -20.302 1.00 28.75 348 VAL A CA 1
ATOM 2740 C C . VAL A 1 348 ? -20.850 -8.893 -19.803 1.00 28.75 348 VAL A C 1
ATOM 2742 O O . VAL A 1 348 ? -21.364 -8.035 -20.514 1.00 28.75 348 VAL A O 1
ATOM 2745 N N . CYS A 1 349 ? -21.357 -9.239 -18.619 1.00 29.84 349 CYS A N 1
ATOM 2746 C CA . CYS A 1 349 ? -22.390 -8.446 -17.950 1.00 29.84 349 CYS A CA 1
ATOM 2747 C C . CYS A 1 349 ? -21.720 -7.332 -17.144 1.00 29.84 349 CYS A C 1
ATOM 2749 O O . CYS A 1 349 ? -20.917 -7.616 -16.257 1.00 29.84 349 CYS A O 1
ATOM 2751 N N . GLY A 1 350 ? -22.078 -6.081 -17.430 1.00 28.62 350 GLY A N 1
ATOM 2752 C CA . GLY A 1 350 ? -21.811 -4.932 -16.568 1.00 28.62 350 GLY A CA 1
ATOM 2753 C C . GLY A 1 350 ? -23.131 -4.286 -16.153 1.00 28.62 350 GLY A C 1
ATOM 2754 O O . GLY A 1 350 ? -24.018 -4.099 -16.984 1.00 28.62 350 GLY A O 1
ATOM 2755 N N . SER A 1 351 ? -23.281 -3.959 -14.873 1.00 27.48 351 SER A N 1
ATOM 2756 C CA . SER A 1 351 ? -24.404 -3.179 -14.345 1.00 27.48 351 SER A CA 1
ATOM 2757 C C . SER A 1 351 ? -24.074 -1.686 -14.424 1.00 27.48 351 SER A C 1
ATOM 2759 O O . SER A 1 351 ? -23.070 -1.255 -13.860 1.00 27.48 351 SER A O 1
ATOM 2761 N N . TYR A 1 352 ? -24.901 -0.892 -15.111 1.00 27.34 352 TYR A N 1
ATOM 2762 C CA . TYR A 1 352 ? -24.759 0.567 -15.189 1.00 27.34 352 TYR A CA 1
ATOM 2763 C C . TYR A 1 352 ? -25.857 1.238 -14.352 1.00 27.34 352 TYR A C 1
ATOM 2765 O O . TYR A 1 352 ? -27.044 1.007 -14.581 1.00 27.34 352 TYR A O 1
ATOM 2773 N N . HIS A 1 353 ? -25.484 2.101 -13.407 1.00 27.81 353 HIS A N 1
ATOM 2774 C CA . HIS A 1 353 ? -26.415 3.014 -12.739 1.00 27.81 353 HIS A CA 1
ATOM 2775 C C . HIS A 1 353 ? -26.164 4.435 -13.250 1.00 27.81 353 HIS A C 1
ATOM 2777 O O . HIS A 1 353 ? -25.220 5.102 -12.837 1.00 27.81 353 HIS A O 1
ATOM 2783 N N . GLY A 1 354 ? -27.013 4.892 -14.172 1.00 27.98 354 GLY A N 1
ATOM 2784 C CA . GLY A 1 354 ? -27.036 6.271 -14.652 1.00 27.98 354 GLY A CA 1
ATOM 2785 C C . GLY A 1 354 ? -28.389 6.905 -14.359 1.00 27.98 354 GLY A C 1
ATOM 2786 O O . GLY A 1 354 ? -29.407 6.487 -14.908 1.00 27.98 354 GLY A O 1
ATOM 2787 N N . THR A 1 355 ? -28.406 7.915 -13.493 1.00 29.84 355 THR A N 1
ATOM 2788 C CA . THR A 1 355 ? -29.557 8.796 -13.293 1.00 29.84 355 THR A CA 1
ATOM 2789 C C . THR A 1 355 ? -29.809 9.602 -14.569 1.00 29.84 355 THR A C 1
ATOM 2791 O O . THR A 1 355 ? -28.899 10.160 -15.181 1.00 29.84 355 THR A O 1
ATOM 2794 N N . GLY A 1 356 ? -31.063 9.601 -15.017 1.00 27.28 356 GLY A N 1
ATOM 2795 C CA . GLY A 1 356 ? -31.454 10.123 -16.319 1.00 27.28 356 GLY A CA 1
ATOM 2796 C C . GLY A 1 356 ? -31.249 11.629 -16.485 1.00 27.28 356 GLY A C 1
ATOM 2797 O O . GLY A 1 356 ? -31.613 12.429 -15.627 1.00 27.28 356 GLY A O 1
ATOM 2798 N N . SER A 1 357 ? -30.788 12.016 -17.671 1.00 27.31 357 SER A N 1
ATOM 2799 C CA . SER A 1 357 ? -31.118 13.305 -18.273 1.00 27.31 357 SER A CA 1
ATOM 2800 C C . SER A 1 357 ? -31.557 13.067 -19.720 1.00 27.31 357 SER A C 1
ATOM 2802 O O . SER A 1 357 ? -30.861 12.450 -20.523 1.00 27.31 357 SER A O 1
ATOM 2804 N N . LYS A 1 358 ? -32.791 13.482 -20.022 1.00 30.22 358 LYS A N 1
ATOM 2805 C CA . LYS A 1 358 ? -33.392 13.431 -21.357 1.00 30.22 358 LYS A CA 1
ATOM 2806 C C . LYS A 1 358 ? -32.706 14.467 -22.247 1.00 30.22 358 LYS A C 1
ATOM 2808 O O . LYS A 1 358 ? -32.719 15.646 -21.905 1.00 30.22 358 LYS A O 1
ATOM 2813 N N . ILE A 1 359 ? -32.219 14.057 -23.416 1.00 27.47 359 ILE A N 1
ATOM 2814 C CA . ILE A 1 359 ? -31.943 14.971 -24.533 1.00 27.47 359 ILE A CA 1
ATOM 2815 C C . ILE A 1 359 ? -32.939 14.623 -25.651 1.00 27.47 359 ILE A C 1
ATOM 2817 O O . ILE A 1 359 ? -33.001 13.461 -26.055 1.00 27.47 359 ILE A O 1
ATOM 2821 N N . PRO A 1 360 ? -33.772 15.570 -26.123 1.00 30.06 360 PRO A N 1
ATOM 2822 C CA . PRO A 1 360 ? -34.763 15.295 -27.155 1.00 30.06 360 PRO A CA 1
ATOM 2823 C C . PRO A 1 360 ? -34.103 15.190 -28.534 1.00 30.06 360 PRO A C 1
ATOM 2825 O O . PRO A 1 360 ? -33.415 16.104 -28.984 1.00 30.06 360 PRO A O 1
ATOM 2828 N N . TYR A 1 361 ? -34.381 14.088 -29.227 1.00 24.83 361 TYR A N 1
ATOM 2829 C CA . TYR A 1 361 ? -34.150 13.942 -30.661 1.00 24.83 361 TYR A CA 1
ATOM 2830 C C . TYR A 1 361 ? -35.163 14.829 -31.410 1.00 24.83 361 TYR A C 1
ATOM 2832 O O . TYR A 1 361 ? -36.372 14.612 -31.310 1.00 24.83 361 TYR A O 1
ATOM 2840 N N . ARG A 1 362 ? -34.689 15.836 -32.152 1.00 27.38 362 ARG A N 1
ATOM 2841 C CA . ARG A 1 362 ? -35.440 16.459 -33.256 1.00 27.38 362 ARG A CA 1
ATOM 2842 C C . ARG A 1 362 ? -34.875 15.895 -34.552 1.00 27.38 362 ARG A C 1
ATOM 2844 O O . ARG A 1 362 ? -33.684 16.038 -34.803 1.00 27.38 362 ARG A O 1
ATOM 2851 N N . GLY A 1 363 ? -35.730 15.233 -35.322 1.00 30.61 363 GLY A N 1
ATOM 2852 C CA . GLY A 1 363 ? -35.387 14.707 -36.635 1.00 30.61 363 GLY A CA 1
ATOM 2853 C C . GLY A 1 363 ? -35.337 15.790 -37.710 1.00 30.61 363 GLY A C 1
ATOM 2854 O O . GLY A 1 363 ? -36.103 16.754 -37.664 1.00 30.61 363 GLY A O 1
ATOM 2855 N N . ALA A 1 364 ? -34.441 15.576 -38.666 1.00 30.80 364 ALA A N 1
ATOM 2856 C CA . ALA A 1 364 ? -34.657 15.650 -40.107 1.00 30.80 364 ALA A CA 1
ATOM 2857 C C . ALA A 1 364 ? -33.530 14.851 -40.769 1.00 30.80 364 ALA A C 1
ATOM 2859 O O . ALA A 1 364 ? -32.371 15.032 -40.325 1.00 30.80 364 ALA A O 1
#

Secondary structure (DSSP, 8-state):
---PPPPB-SSEE---GGGGGT-S-EE--EE--TT--TT-GGGSSTTHHHH--SS-EE-GGG-SHHHHHHHHHHHHHHHHHHHHHTT-EEE-SSS-TTSTTTHHHHHHHHHHHHHTT--EEEEES--GGGG-HHHHHHHHHTTTSEEEEEE--S-GGG-TTSPPHHHHHHHHHHHHHTT-EEEEEEEEES-HHHHHHHHHHHTTT-SEEEEEEPSSP-GGGS-HHHHHHHHHHHHHHHHHHT-EEEE-HHHHHHHHHS--TT----PPPTTTTTTS-----------------S------PPPPP-------------TTPPP----BTTB--B------TTS------B---------PPPP-

pLDDT: mean 77.52, std 28.82, range [22.69, 98.81]